Protein AF-A0A2E5E9S9-F1 (afdb_monomer_lite)

Structure (mmCIF, N/CA/C/O backbone):
data_AF-A0A2E5E9S9-F1
#
_entry.id   AF-A0A2E5E9S9-F1
#
loop_
_atom_site.group_PDB
_atom_site.id
_atom_site.type_symbol
_atom_site.label_atom_id
_atom_site.label_alt_id
_atom_site.label_comp_id
_atom_site.label_asym_id
_atom_site.label_entity_id
_atom_site.label_seq_id
_atom_site.pdbx_PDB_ins_code
_atom_site.Cartn_x
_atom_site.Cartn_y
_atom_site.Cartn_z
_atom_site.occupancy
_atom_site.B_iso_or_equiv
_atom_site.auth_seq_id
_atom_site.auth_comp_id
_atom_site.auth_asym_id
_atom_site.auth_atom_id
_atom_site.pdbx_PDB_model_num
ATOM 1 N N . MET A 1 1 ? 3.837 14.013 -11.748 1.00 93.81 1 MET A N 1
ATOM 2 C CA . MET A 1 1 ? 2.472 13.455 -11.744 1.00 93.81 1 MET A CA 1
ATOM 3 C C . MET A 1 1 ? 2.110 13.074 -10.319 1.00 93.81 1 MET A C 1
ATOM 5 O O . MET A 1 1 ? 2.987 12.611 -9.599 1.00 93.81 1 MET A O 1
ATOM 9 N N . LYS A 1 2 ? 0.863 13.310 -9.909 1.00 96.38 2 LYS A N 1
ATOM 10 C CA . LYS A 1 2 ? 0.336 12.922 -8.597 1.00 96.38 2 LYS A CA 1
ATOM 11 C C . LYS A 1 2 ? -0.939 12.112 -8.824 1.00 96.38 2 LYS A C 1
ATOM 13 O O . LYS A 1 2 ? -1.733 12.510 -9.675 1.00 96.38 2 LYS A O 1
ATOM 18 N N . ILE A 1 3 ? -1.075 10.996 -8.124 1.00 97.38 3 ILE A N 1
ATOM 19 C CA . ILE A 1 3 ? -2.239 10.113 -8.135 1.00 97.38 3 ILE A CA 1
ATOM 20 C C . ILE A 1 3 ? -2.567 9.875 -6.663 1.00 97.38 3 ILE A C 1
ATOM 22 O O . ILE A 1 3 ? -1.722 9.362 -5.939 1.00 97.38 3 ILE A O 1
ATOM 26 N N . ASP A 1 4 ? -3.742 10.291 -6.216 1.00 95.50 4 ASP A N 1
ATOM 27 C CA . ASP A 1 4 ? -4.161 10.107 -4.827 1.00 95.50 4 ASP A CA 1
ATOM 28 C C . ASP A 1 4 ? -5.528 9.420 -4.796 1.00 95.50 4 ASP A C 1
ATOM 30 O O . ASP A 1 4 ? -6.298 9.576 -5.749 1.00 95.50 4 ASP A O 1
ATOM 34 N N . ASP A 1 5 ? -5.828 8.685 -3.724 1.00 92.81 5 ASP A N 1
ATOM 35 C CA . ASP A 1 5 ? -7.174 8.167 -3.424 1.00 92.81 5 ASP A CA 1
ATOM 36 C C . ASP A 1 5 ? -7.780 7.369 -4.594 1.00 92.81 5 ASP A C 1
ATOM 38 O O . ASP A 1 5 ? -8.937 7.546 -4.984 1.00 92.81 5 ASP A O 1
ATOM 42 N N . THR A 1 6 ? -6.951 6.545 -5.240 1.00 95.06 6 THR A N 1
ATOM 43 C CA . THR A 1 6 ? -7.278 5.909 -6.521 1.00 95.06 6 THR A CA 1
ATOM 44 C C . THR A 1 6 ? -7.165 4.390 -6.445 1.00 95.06 6 THR A C 1
ATOM 46 O O . THR A 1 6 ? -6.167 3.850 -5.969 1.00 95.06 6 THR A O 1
ATOM 49 N N . LEU A 1 7 ? -8.160 3.705 -7.016 1.00 94.94 7 LEU A N 1
ATOM 50 C CA . LEU A 1 7 ? -8.128 2.271 -7.296 1.00 94.94 7 LEU A CA 1
ATOM 51 C C . LEU A 1 7 ? -7.662 2.020 -8.738 1.00 94.94 7 LEU A C 1
ATOM 53 O O . LEU A 1 7 ? -8.287 2.480 -9.695 1.00 94.94 7 LEU A O 1
ATOM 57 N N . ILE A 1 8 ? -6.584 1.256 -8.894 1.00 97.62 8 ILE A N 1
ATOM 58 C CA . ILE A 1 8 ? -6.054 0.767 -10.168 1.00 97.62 8 ILE A CA 1
ATOM 59 C C . ILE A 1 8 ? -6.206 -0.748 -10.157 1.00 97.62 8 ILE A C 1
ATOM 61 O O . ILE A 1 8 ? -5.383 -1.447 -9.565 1.00 97.62 8 ILE A O 1
ATOM 65 N N . ALA A 1 9 ? -7.266 -1.255 -10.785 1.00 96.94 9 ALA A N 1
ATOM 66 C CA . ALA A 1 9 ? -7.610 -2.667 -10.678 1.00 96.94 9 ALA A CA 1
ATOM 67 C C . ALA A 1 9 ? -7.951 -3.348 -12.002 1.00 96.94 9 ALA A C 1
ATOM 69 O O . ALA A 1 9 ? -8.405 -2.697 -12.944 1.00 96.94 9 ALA A O 1
ATOM 70 N N . GLU A 1 10 ? -7.732 -4.665 -12.037 1.00 96.19 10 GLU A N 1
ATOM 71 C CA . GLU A 1 10 ? -8.128 -5.573 -13.126 1.00 96.19 10 GLU A CA 1
ATOM 72 C C . GLU A 1 10 ? -7.547 -5.218 -14.508 1.00 96.19 10 GLU A C 1
ATOM 74 O O . GLU A 1 10 ? -8.077 -5.595 -15.559 1.00 96.19 10 GLU A O 1
ATOM 79 N N . ASN A 1 11 ? -6.421 -4.506 -14.539 1.00 98.25 11 ASN A N 1
ATOM 80 C CA . ASN A 1 11 ? -5.763 -4.155 -15.791 1.00 98.25 11 ASN A CA 1
ATOM 81 C C . ASN A 1 11 ? -4.858 -5.293 -16.268 1.00 98.25 11 ASN A C 1
ATOM 83 O O . ASN A 1 11 ? -4.285 -6.045 -15.479 1.00 98.25 11 ASN A O 1
ATOM 87 N N . ARG A 1 12 ? -4.706 -5.420 -17.591 1.00 98.31 12 ARG A N 1
ATOM 88 C CA . ARG A 1 12 ? -3.845 -6.439 -18.201 1.00 98.31 12 ARG A CA 1
ATOM 89 C C . ARG A 1 12 ? -2.906 -5.846 -19.243 1.00 98.31 12 ARG A C 1
ATOM 91 O O . ARG A 1 12 ? -3.345 -5.385 -20.296 1.00 98.31 12 ARG A O 1
ATOM 98 N N . SER A 1 13 ? -1.607 -5.991 -19.006 1.00 97.81 13 SER A N 1
ATOM 99 C CA . SER A 1 13 ? -0.542 -5.688 -19.962 1.00 97.81 13 SER A CA 1
ATOM 100 C C . SER A 1 13 ? 0.030 -6.976 -20.556 1.00 97.81 13 SER A C 1
ATOM 102 O O . SER A 1 13 ? 0.194 -7.984 -19.870 1.00 97.81 13 SER A O 1
ATOM 104 N N . ARG A 1 14 ? 0.357 -6.962 -21.856 1.00 96.62 14 ARG A N 1
ATOM 105 C CA . ARG A 1 14 ? 1.117 -8.060 -22.489 1.00 96.62 14 ARG A CA 1
ATOM 106 C C . ARG A 1 14 ? 2.599 -8.030 -22.128 1.00 96.62 14 ARG A C 1
ATOM 108 O O . ARG A 1 14 ? 3.242 -9.072 -22.181 1.00 96.62 14 ARG A O 1
ATOM 115 N N . ASN A 1 15 ? 3.110 -6.845 -21.815 1.00 95.25 15 ASN A N 1
ATOM 116 C CA . ASN A 1 15 ? 4.504 -6.624 -21.470 1.00 95.25 15 ASN A CA 1
ATOM 117 C C . ASN A 1 15 ? 4.564 -6.380 -19.965 1.00 95.25 15 ASN A C 1
ATOM 119 O O . ASN A 1 15 ? 4.156 -7.257 -19.216 1.00 95.25 15 ASN A O 1
ATOM 123 N N . ASP A 1 16 ? 5.023 -5.208 -19.541 1.00 96.50 16 ASP A N 1
ATOM 124 C CA . ASP A 1 16 ? 5.277 -4.872 -18.144 1.00 96.50 16 ASP A CA 1
ATOM 125 C C . ASP A 1 16 ? 4.250 -3.875 -17.611 1.00 96.50 16 ASP A C 1
ATOM 127 O O . ASP A 1 16 ? 3.586 -3.197 -18.403 1.00 96.50 16 ASP A O 1
ATOM 131 N N . GLY A 1 17 ? 4.138 -3.792 -16.284 1.00 95.62 17 GLY A N 1
ATOM 132 C CA . GLY A 1 17 ? 3.263 -2.842 -15.601 1.00 95.62 17 GLY A CA 1
ATOM 133 C C . GLY A 1 17 ? 1.795 -3.120 -15.891 1.00 95.62 17 GLY A C 1
ATOM 134 O O . GLY A 1 17 ? 1.190 -2.424 -16.703 1.00 95.62 17 GLY A O 1
ATOM 135 N N . GLY A 1 18 ? 1.226 -4.157 -15.273 1.00 97.38 18 GLY A N 1
ATOM 136 C CA . GLY A 1 18 ? -0.178 -4.512 -15.489 1.00 97.38 18 GLY A CA 1
ATOM 137 C C . GLY A 1 18 ? -1.119 -3.370 -15.109 1.00 97.38 18 GLY A C 1
ATOM 138 O O . GLY A 1 18 ? -2.014 -3.067 -15.892 1.00 97.38 18 GLY A O 1
ATOM 139 N N . GLY A 1 19 ? -0.872 -2.703 -13.977 1.00 97.56 19 GLY A N 1
ATOM 140 C CA . GLY A 1 19 ? -1.571 -1.487 -13.551 1.00 97.56 19 GLY A CA 1
ATOM 141 C C . GLY A 1 19 ? -0.877 -0.201 -14.013 1.00 97.56 19 GLY A C 1
ATOM 142 O O . GLY A 1 19 ? -1.493 0.636 -14.670 1.00 97.56 19 GLY A O 1
ATOM 143 N N . LEU A 1 20 ? 0.413 -0.035 -13.697 1.00 97.50 20 LEU A N 1
ATOM 144 C CA . LEU A 1 20 ? 1.204 1.135 -14.104 1.00 97.50 20 LEU A CA 1
ATOM 145 C C . LEU A 1 20 ? 2.583 0.753 -14.641 1.00 97.50 20 LEU A C 1
ATOM 147 O O . LEU A 1 20 ? 3.277 -0.105 -14.096 1.00 97.50 20 LEU A O 1
ATOM 151 N N . LEU A 1 21 ? 3.029 1.486 -15.659 1.00 95.88 21 LEU A N 1
ATOM 152 C CA . LEU A 1 21 ? 4.379 1.397 -16.204 1.00 95.88 21 LEU A CA 1
ATOM 153 C C . LEU A 1 21 ? 5.033 2.781 -16.201 1.00 95.88 21 LEU A C 1
ATOM 155 O O . LEU A 1 21 ? 4.589 3.686 -16.906 1.00 95.88 21 LEU A O 1
ATOM 159 N N . ALA A 1 22 ? 6.121 2.922 -15.450 1.00 94.25 22 ALA A N 1
ATOM 160 C CA . ALA A 1 22 ? 7.057 4.030 -15.572 1.00 94.25 22 ALA A CA 1
ATOM 161 C C . ALA A 1 22 ? 8.275 3.541 -16.363 1.00 94.25 22 ALA A C 1
ATOM 163 O O . ALA A 1 22 ? 9.030 2.704 -15.872 1.00 94.25 22 ALA A O 1
ATOM 164 N N . THR A 1 23 ? 8.452 4.032 -17.593 1.00 93.00 23 THR A N 1
ATOM 165 C CA . THR A 1 23 ? 9.578 3.648 -18.455 1.00 93.00 23 THR A CA 1
ATOM 166 C C . THR A 1 23 ? 10.265 4.855 -19.076 1.00 93.00 23 THR A C 1
ATOM 168 O O . THR A 1 23 ? 9.607 5.859 -19.351 1.00 93.00 23 THR A O 1
ATOM 171 N N . ASP A 1 24 ? 11.579 4.758 -19.289 1.00 91.00 24 ASP A N 1
ATOM 172 C CA . ASP A 1 24 ? 12.393 5.737 -20.033 1.00 91.00 24 ASP A CA 1
ATOM 173 C C . ASP A 1 24 ? 12.344 7.173 -19.466 1.00 91.00 24 ASP A C 1
ATOM 175 O O . ASP A 1 24 ? 12.639 8.158 -20.155 1.00 91.00 24 ASP A O 1
ATOM 179 N N . ALA A 1 25 ? 11.970 7.313 -18.191 1.00 90.25 25 ALA A N 1
ATOM 180 C CA . ALA A 1 25 ? 11.845 8.599 -17.525 1.00 90.25 25 ALA A CA 1
ATOM 181 C C . ALA A 1 25 ? 13.191 9.040 -16.938 1.00 90.25 25 ALA A C 1
ATOM 183 O O . ALA A 1 25 ? 13.766 8.381 -16.075 1.00 90.25 25 ALA A O 1
ATOM 184 N N . ARG A 1 26 ? 13.691 10.192 -17.390 1.00 90.56 26 ARG A N 1
ATOM 185 C CA . ARG A 1 26 ? 14.974 10.746 -16.926 1.00 90.56 26 ARG A CA 1
ATOM 186 C C . ARG A 1 26 ? 14.818 11.692 -15.742 1.00 90.56 26 ARG A C 1
ATOM 188 O O . ARG A 1 26 ? 15.641 11.746 -14.848 1.00 90.56 26 ARG A O 1
ATOM 195 N N . THR A 1 27 ? 13.768 12.495 -15.722 1.00 91.31 27 THR A N 1
ATOM 196 C CA . THR A 1 27 ? 13.567 13.475 -14.653 1.00 91.31 27 THR A CA 1
ATOM 197 C C . THR A 1 27 ? 12.101 13.542 -14.277 1.00 91.31 27 THR A C 1
ATOM 199 O O . THR A 1 27 ? 11.225 13.042 -14.988 1.00 91.31 27 THR A O 1
ATOM 202 N N . GLY A 1 28 ? 11.834 14.177 -13.142 1.00 92.38 28 GLY A N 1
ATOM 203 C CA . GLY A 1 28 ? 10.486 14.376 -12.638 1.00 92.38 28 GLY A CA 1
ATOM 204 C C . GLY A 1 28 ? 10.088 13.334 -11.607 1.00 92.38 28 GLY A C 1
ATOM 205 O O . GLY A 1 28 ? 10.882 12.513 -11.159 1.00 92.38 28 GLY A O 1
ATOM 206 N N . THR A 1 29 ? 8.835 13.421 -11.180 1.00 94.62 29 THR A N 1
ATOM 207 C CA . THR A 1 29 ? 8.353 12.631 -10.051 1.00 94.62 29 THR A CA 1
ATOM 208 C C . THR A 1 29 ? 6.958 12.107 -10.326 1.00 94.62 29 THR A C 1
ATOM 210 O O . THR A 1 29 ? 6.086 12.875 -10.748 1.00 94.62 29 THR A O 1
ATOM 213 N N . ILE A 1 30 ? 6.736 10.826 -10.047 1.00 95.94 30 ILE A N 1
ATOM 214 C CA . ILE A 1 30 ? 5.409 10.220 -9.928 1.00 95.94 30 ILE A CA 1
ATOM 215 C C . ILE A 1 30 ? 5.191 9.913 -8.447 1.00 95.94 30 ILE A C 1
ATOM 217 O O . ILE A 1 30 ? 6.032 9.273 -7.823 1.00 95.94 30 ILE A O 1
ATOM 221 N N . LYS A 1 31 ? 4.098 10.422 -7.875 1.00 97.44 31 LYS A N 1
ATOM 222 C CA . LYS A 1 31 ? 3.717 10.163 -6.482 1.00 97.44 31 LYS A CA 1
ATOM 223 C C . LYS A 1 31 ? 2.352 9.499 -6.442 1.00 97.44 31 LYS A C 1
ATOM 225 O O . LYS A 1 31 ? 1.430 10.038 -7.059 1.00 97.44 31 LYS A O 1
ATOM 230 N N . LEU A 1 32 ? 2.255 8.393 -5.718 1.00 98.25 32 LEU A N 1
ATOM 231 C CA . LEU A 1 32 ? 1.009 7.750 -5.333 1.00 98.25 32 LEU A CA 1
ATOM 232 C C . LEU A 1 32 ? 0.820 7.911 -3.830 1.00 98.25 32 LEU A C 1
ATOM 234 O O . LEU A 1 32 ? 1.763 7.674 -3.070 1.00 98.25 32 LEU A O 1
ATOM 238 N N . LYS A 1 33 ? -0.377 8.323 -3.418 1.00 96.50 33 LYS A N 1
ATOM 239 C CA . LYS A 1 33 ? -0.776 8.355 -2.012 1.00 96.50 33 LYS A CA 1
ATOM 240 C C . LYS A 1 33 ? -2.148 7.715 -1.836 1.00 96.50 33 LYS A C 1
ATOM 242 O O . LYS A 1 33 ? -3.040 8.026 -2.619 1.00 96.50 33 LYS A O 1
ATOM 247 N N . ASN A 1 34 ? -2.338 6.889 -0.811 1.00 91.44 34 ASN A N 1
ATOM 248 C CA . ASN A 1 34 ? -3.644 6.299 -0.503 1.00 91.44 34 ASN A CA 1
ATOM 249 C C . ASN A 1 34 ? -4.265 5.596 -1.724 1.00 91.44 34 ASN A C 1
ATOM 251 O O . ASN A 1 34 ? -5.386 5.881 -2.140 1.00 91.44 34 ASN A O 1
ATOM 255 N N . CYS A 1 35 ? -3.463 4.786 -2.414 1.00 96.69 35 CYS A N 1
ATOM 256 C CA . CYS A 1 35 ? -3.867 4.129 -3.654 1.00 96.69 35 CYS A CA 1
ATOM 257 C C . CYS A 1 35 ? -3.887 2.616 -3.478 1.00 96.69 35 CYS A C 1
ATOM 259 O O . CYS A 1 35 ? -3.000 2.048 -2.844 1.00 96.69 35 CYS A O 1
ATOM 261 N N . GLN A 1 36 ? -4.840 1.964 -4.136 1.00 94.88 36 GLN A N 1
ATOM 262 C CA . GLN A 1 36 ? -4.927 0.509 -4.197 1.00 94.88 36 GLN A CA 1
ATOM 263 C C . GLN A 1 36 ? -4.623 0.038 -5.622 1.00 94.88 36 GLN A C 1
ATOM 265 O O . GLN A 1 36 ? -5.237 0.493 -6.586 1.00 94.88 36 GLN A O 1
ATOM 270 N N . ILE A 1 37 ? -3.668 -0.874 -5.767 1.00 98.25 37 ILE A N 1
ATOM 271 C CA . ILE A 1 37 ? -3.239 -1.498 -7.016 1.00 98.25 37 ILE A CA 1
ATOM 272 C C . ILE A 1 37 ? -3.572 -2.984 -6.902 1.00 98.25 37 ILE A C 1
ATOM 274 O O . ILE A 1 37 ? -2.856 -3.729 -6.236 1.00 98.25 37 ILE A O 1
ATOM 278 N N . VAL A 1 38 ? -4.679 -3.412 -7.509 1.00 96.25 38 VAL A N 1
ATOM 279 C CA . VAL A 1 38 ? -5.328 -4.692 -7.180 1.00 96.25 38 VAL A CA 1
ATOM 280 C C . VAL A 1 38 ? -5.569 -5.557 -8.415 1.00 96.25 38 VAL A C 1
ATOM 282 O O . VAL A 1 38 ? -6.057 -5.070 -9.429 1.00 96.25 38 VAL A O 1
ATOM 285 N N . ASP A 1 39 ? -5.261 -6.851 -8.343 1.00 96.06 39 ASP A N 1
ATOM 286 C CA . ASP A 1 39 ? -5.608 -7.840 -9.379 1.00 96.06 39 ASP A CA 1
ATOM 287 C C . ASP A 1 39 ? -5.138 -7.463 -10.803 1.00 96.06 39 ASP A C 1
ATOM 289 O O . ASP A 1 39 ? -5.740 -7.842 -11.813 1.00 96.06 39 ASP A O 1
ATOM 293 N N . ASN A 1 40 ? -4.046 -6.703 -10.917 1.00 98.62 40 ASN A N 1
ATOM 294 C CA . ASN A 1 40 ? -3.478 -6.348 -12.211 1.00 98.62 40 ASN A CA 1
ATOM 295 C C . ASN A 1 40 ? -2.524 -7.436 -12.702 1.00 98.62 40 ASN A C 1
ATOM 297 O O . ASN A 1 40 ? -1.813 -8.079 -11.927 1.00 98.62 40 ASN A O 1
ATOM 301 N N . ILE A 1 41 ? -2.494 -7.638 -14.018 1.00 98.62 41 ILE A N 1
ATOM 302 C CA . ILE A 1 41 ? -1.765 -8.738 -14.642 1.00 98.62 41 ILE A CA 1
ATOM 303 C C . ILE A 1 41 ? -0.794 -8.216 -15.699 1.00 98.62 41 ILE A C 1
ATOM 305 O O . ILE A 1 41 ? -1.176 -7.563 -16.668 1.00 98.62 41 ILE A O 1
ATOM 309 N N . SER A 1 42 ? 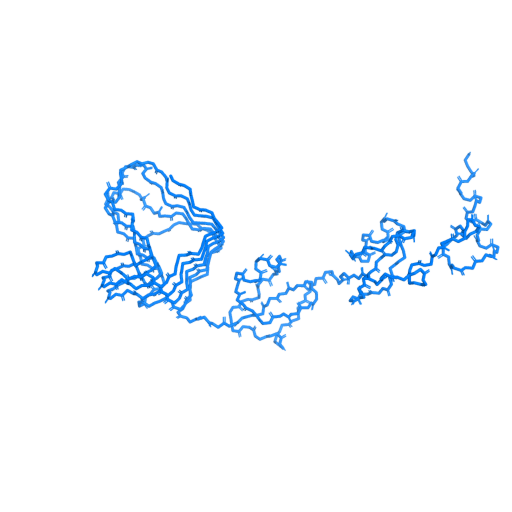0.472 -8.583 -15.554 1.00 98.25 42 SER A N 1
ATOM 310 C CA . SER A 1 42 ? 1.555 -8.327 -16.497 1.00 98.25 42 SER A CA 1
ATOM 311 C C . SER A 1 42 ? 2.002 -9.634 -17.148 1.00 98.25 42 SER A C 1
ATOM 313 O O . SER A 1 42 ? 2.172 -10.656 -16.483 1.00 98.25 42 SER A O 1
ATOM 315 N N . GLY A 1 43 ? 2.216 -9.614 -18.464 1.00 97.75 43 GLY A N 1
ATOM 316 C CA . GLY A 1 43 ? 2.785 -10.753 -19.182 1.00 97.75 43 GLY A CA 1
ATOM 317 C C . GLY A 1 43 ? 4.262 -10.988 -18.861 1.00 97.75 43 GLY A C 1
ATOM 318 O O . GLY A 1 43 ? 4.747 -12.099 -19.061 1.00 97.75 43 GLY A O 1
ATOM 319 N N . TRP A 1 44 ? 4.968 -9.966 -18.371 1.00 96.56 44 TRP A N 1
ATOM 320 C CA . TRP A 1 44 ? 6.387 -10.020 -18.032 1.00 96.56 44 TRP A CA 1
ATOM 321 C C . TRP A 1 44 ? 6.625 -9.580 -16.591 1.00 96.56 44 TRP A C 1
ATOM 323 O O . TRP A 1 44 ? 6.566 -10.421 -15.700 1.00 96.56 44 TRP A O 1
ATOM 333 N N . ARG A 1 45 ? 6.927 -8.308 -16.325 1.00 96.50 45 ARG A N 1
ATOM 334 C CA . ARG A 1 45 ? 7.301 -7.849 -14.981 1.00 96.50 45 ARG A CA 1
ATOM 335 C C . ARG A 1 45 ? 6.345 -6.798 -14.444 1.00 96.50 45 ARG A C 1
ATOM 337 O O . ARG A 1 45 ? 5.692 -6.106 -15.225 1.00 96.50 45 ARG A O 1
ATOM 344 N N . GLY A 1 46 ? 6.269 -6.656 -13.125 1.00 97.44 46 GLY A N 1
ATOM 345 C CA . GLY A 1 46 ? 5.450 -5.617 -12.503 1.00 97.44 46 GLY A CA 1
ATOM 346 C C . GLY A 1 46 ? 3.968 -5.856 -12.748 1.00 97.44 46 GLY A C 1
ATOM 347 O O . GLY A 1 46 ? 3.373 -5.155 -13.563 1.00 97.44 46 GLY A O 1
ATOM 348 N N . GLY A 1 47 ? 3.382 -6.871 -12.114 1.00 98.06 47 GLY A N 1
ATOM 349 C CA . GLY A 1 47 ? 1.946 -7.155 -12.229 1.00 98.06 47 GLY A CA 1
ATOM 350 C C . GLY A 1 47 ? 1.123 -5.925 -11.863 1.00 98.06 47 GLY A C 1
ATOM 351 O O . GLY A 1 47 ? 0.311 -5.471 -12.661 1.00 98.06 47 GLY A O 1
ATOM 352 N N . GLY A 1 48 ? 1.426 -5.318 -10.718 1.00 98.31 48 GLY A N 1
ATOM 353 C CA . GLY A 1 48 ? 0.878 -4.037 -10.305 1.00 98.31 48 GLY A CA 1
ATOM 354 C C . GLY A 1 48 ? 1.600 -2.912 -11.025 1.00 98.31 48 GLY A C 1
ATOM 355 O O . GLY A 1 48 ? 1.033 -2.234 -11.882 1.00 98.31 48 GLY A O 1
ATOM 356 N N . VAL A 1 49 ? 2.879 -2.731 -10.705 1.00 98.25 49 VAL A N 1
ATOM 357 C CA . VAL A 1 49 ? 3.678 -1.612 -11.196 1.00 98.25 49 VAL A CA 1
ATOM 358 C C . VAL A 1 49 ? 5.038 -2.074 -11.695 1.00 98.25 49 VAL A C 1
ATOM 360 O O . VAL A 1 49 ? 5.700 -2.914 -11.091 1.00 98.25 49 VAL A O 1
ATOM 363 N N . SER A 1 50 ? 5.490 -1.493 -12.801 1.00 97.06 50 SER A N 1
ATOM 364 C CA . SER A 1 50 ? 6.858 -1.657 -13.280 1.00 97.06 50 SER A CA 1
ATOM 365 C C . SER A 1 50 ? 7.542 -0.304 -13.437 1.00 97.06 50 SER A C 1
ATOM 367 O O . SER A 1 50 ? 7.004 0.596 -14.082 1.00 97.06 50 SER A O 1
ATOM 369 N N . GLN A 1 51 ? 8.737 -0.172 -12.866 1.00 95.56 51 GLN A N 1
ATOM 370 C CA . GLN A 1 51 ? 9.671 0.911 -13.139 1.00 95.56 51 GLN A CA 1
ATOM 371 C C . GLN A 1 51 ? 10.846 0.355 -13.943 1.00 95.56 51 GLN A C 1
ATOM 373 O O . GLN A 1 51 ? 11.585 -0.493 -13.443 1.00 95.56 51 GLN A O 1
ATOM 378 N N . ARG A 1 52 ? 11.045 0.843 -15.170 1.00 92.38 52 ARG A N 1
ATOM 379 C CA . ARG A 1 52 ? 12.152 0.410 -16.025 1.00 92.38 52 ARG A CA 1
ATOM 380 C C . ARG A 1 52 ? 12.871 1.546 -16.710 1.00 92.38 52 ARG A C 1
ATOM 382 O O . ARG A 1 52 ? 12.258 2.504 -17.152 1.00 92.38 52 ARG A O 1
ATOM 389 N N . TRP A 1 53 ? 14.180 1.403 -16.869 1.00 90.69 53 TRP A N 1
ATOM 390 C CA . TRP A 1 53 ? 14.990 2.306 -17.698 1.00 90.69 53 TRP A CA 1
ATOM 391 C C . TRP A 1 53 ? 14.838 3.786 -17.313 1.00 90.69 53 TRP A C 1
ATOM 393 O O . TRP A 1 53 ? 15.073 4.680 -18.125 1.00 90.69 53 TRP A O 1
ATOM 403 N N . CYS A 1 54 ? 14.462 4.045 -16.060 1.00 91.38 54 CYS A N 1
ATOM 404 C CA . CYS A 1 54 ? 14.472 5.378 -15.494 1.00 91.38 54 CYS A CA 1
ATOM 405 C C . CYS A 1 54 ? 15.913 5.759 -15.132 1.00 91.38 54 CYS A C 1
ATOM 407 O O . CYS A 1 54 ? 16.713 4.899 -14.754 1.00 91.38 54 CYS A O 1
ATOM 409 N N . SER A 1 55 ? 16.253 7.039 -15.286 1.00 90.12 55 SER A N 1
ATOM 410 C CA . SER A 1 55 ? 17.622 7.551 -15.132 1.00 90.12 55 SER A CA 1
ATOM 411 C C . SER A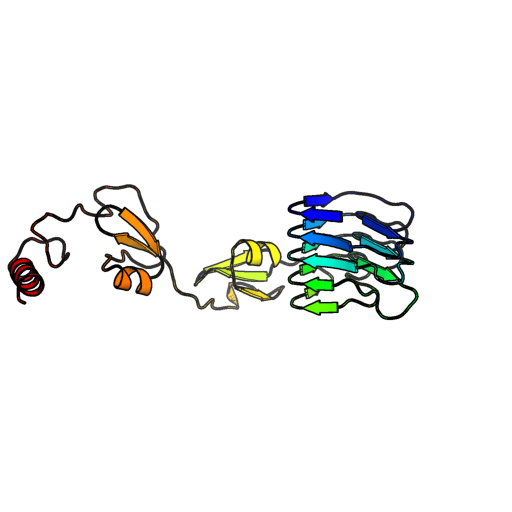 1 55 ? 17.656 8.923 -14.439 1.00 90.12 55 SER A C 1
ATOM 413 O O . SER A 1 55 ? 16.623 9.436 -14.028 1.00 90.12 55 SER A O 1
ATOM 415 N N . GLU A 1 56 ? 18.854 9.503 -14.306 1.00 89.25 56 GLU A N 1
ATOM 416 C CA . GLU A 1 56 ? 19.131 10.856 -13.787 1.00 89.25 56 GLU A CA 1
ATOM 417 C C . GLU A 1 56 ? 18.460 11.181 -12.434 1.00 89.25 56 GLU A C 1
ATOM 419 O O . GLU A 1 56 ? 18.962 10.746 -11.403 1.00 89.25 56 GLU A O 1
ATOM 424 N N . SER A 1 57 ? 17.386 11.978 -12.411 1.00 89.56 57 SER A N 1
ATOM 425 C CA . SER A 1 57 ? 16.734 12.468 -11.182 1.00 89.56 57 SER A CA 1
ATOM 426 C C . SER A 1 57 ? 15.263 12.073 -11.080 1.00 89.56 57 SER A C 1
ATOM 428 O O . SER A 1 57 ? 14.486 12.709 -10.361 1.00 89.56 57 SER A O 1
ATOM 430 N N . PHE A 1 58 ? 14.856 11.042 -11.822 1.00 92.50 58 PHE A N 1
ATOM 431 C CA . PHE A 1 58 ? 13.510 10.506 -11.713 1.00 92.50 58 PHE A CA 1
ATOM 432 C C . PHE A 1 58 ? 13.237 9.967 -10.301 1.00 92.50 58 PHE A C 1
ATOM 434 O O . PHE A 1 58 ? 14.120 9.423 -9.642 1.00 92.50 58 PHE A O 1
ATOM 441 N N . GLN A 1 59 ? 12.005 10.136 -9.828 1.00 93.06 59 GLN A N 1
ATOM 442 C CA . GLN A 1 59 ? 11.554 9.660 -8.523 1.00 93.06 59 GLN A CA 1
ATOM 443 C C . GLN A 1 59 ? 10.172 9.024 -8.655 1.00 93.06 59 GLN A C 1
ATOM 445 O O . GLN A 1 59 ? 9.252 9.634 -9.209 1.00 93.06 59 GLN A O 1
ATOM 450 N N . PHE A 1 60 ? 10.010 7.832 -8.094 1.00 95.06 60 PHE A N 1
ATOM 451 C CA . PHE A 1 60 ? 8.719 7.165 -7.983 1.00 95.06 60 PHE A CA 1
ATOM 452 C C . PHE A 1 60 ? 8.446 6.912 -6.506 1.00 95.06 60 PHE A C 1
ATOM 454 O O . PHE A 1 60 ? 9.241 6.268 -5.833 1.00 95.06 60 PHE A O 1
ATOM 461 N N . ILE A 1 61 ? 7.385 7.514 -5.983 1.00 97.06 61 ILE A N 1
ATOM 462 C CA . ILE A 1 61 ? 7.105 7.533 -4.549 1.00 97.06 61 ILE A CA 1
ATOM 463 C C . ILE A 1 61 ? 5.721 6.943 -4.315 1.00 97.06 61 ILE A C 1
ATOM 465 O O . ILE A 1 61 ? 4.763 7.385 -4.949 1.00 97.06 61 ILE A O 1
ATOM 469 N N . PHE A 1 62 ? 5.628 6.001 -3.386 1.00 97.75 62 PHE A N 1
ATOM 470 C CA . PHE A 1 62 ? 4.395 5.377 -2.922 1.00 97.75 62 PHE A CA 1
ATOM 471 C C . PHE A 1 62 ? 4.275 5.605 -1.419 1.00 97.75 62 PHE A C 1
ATOM 473 O O . PHE A 1 62 ? 5.252 5.432 -0.692 1.00 97.75 62 PHE A O 1
ATOM 480 N N . ARG A 1 63 ? 3.096 6.026 -0.969 1.00 96.12 63 ARG A N 1
ATOM 481 C CA . ARG A 1 63 ? 2.791 6.208 0.449 1.00 96.12 63 ARG A CA 1
ATOM 482 C C . ARG A 1 63 ? 1.369 5.776 0.748 1.00 96.12 63 ARG A C 1
ATOM 484 O O . ARG A 1 63 ? 0.486 6.101 -0.046 1.00 96.12 63 ARG A O 1
ATOM 491 N N . ASP A 1 64 ? 1.140 5.106 1.870 1.00 92.62 64 ASP A N 1
ATOM 492 C CA . ASP A 1 64 ? -0.196 4.642 2.259 1.00 92.62 64 ASP A CA 1
ATOM 493 C C . ASP A 1 64 ? -0.825 3.791 1.132 1.00 92.62 64 ASP A C 1
ATOM 495 O O . ASP A 1 64 ? -1.978 3.980 0.767 1.00 92.62 64 ASP A O 1
ATOM 499 N N . CYS A 1 65 ? -0.035 2.969 0.430 1.00 96.38 65 CYS A N 1
ATOM 500 C CA . CYS A 1 65 ? -0.499 2.254 -0.764 1.00 96.38 65 CYS A CA 1
ATOM 501 C C . CYS A 1 65 ? -0.628 0.752 -0.524 1.00 96.38 65 CYS A C 1
ATOM 503 O O . CYS A 1 65 ? 0.179 0.144 0.174 1.00 96.38 65 CYS A O 1
ATOM 505 N N . GLU A 1 66 ? -1.585 0.134 -1.207 1.00 93.56 66 GLU A N 1
ATOM 506 C CA . GLU A 1 66 ? -1.792 -1.310 -1.191 1.00 93.56 66 GLU A CA 1
ATOM 507 C C . GLU A 1 66 ? -1.586 -1.908 -2.574 1.00 93.56 66 GLU A C 1
ATOM 509 O O . GLU A 1 66 ? -2.198 -1.485 -3.548 1.00 93.56 66 GLU A O 1
ATOM 514 N N . PHE A 1 67 ? -0.760 -2.940 -2.660 1.00 97.19 67 PHE A N 1
ATOM 515 C CA . PHE A 1 67 ? -0.540 -3.732 -3.857 1.00 97.19 67 PHE A CA 1
ATOM 516 C C . PHE A 1 67 ? -1.034 -5.135 -3.562 1.00 97.19 67 PHE A C 1
ATOM 518 O O . PHE A 1 67 ? -0.364 -5.879 -2.843 1.00 97.19 67 PHE A O 1
ATOM 525 N N . LEU A 1 68 ? -2.195 -5.494 -4.097 1.00 94.31 68 LEU A N 1
ATOM 526 C CA . LEU A 1 68 ? -2.884 -6.732 -3.753 1.00 94.31 68 LEU A CA 1
ATOM 527 C C . LEU A 1 68 ? -3.037 -7.639 -4.969 1.00 94.31 68 LEU A C 1
ATOM 529 O O . LEU A 1 68 ? -3.533 -7.210 -6.009 1.00 94.31 68 LEU A O 1
ATOM 533 N N . ASN A 1 69 ? -2.662 -8.909 -4.818 1.00 94.62 69 ASN A N 1
ATOM 534 C CA . ASN A 1 69 ? -2.992 -9.981 -5.766 1.00 94.62 69 ASN A CA 1
ATOM 535 C C . ASN A 1 69 ? -2.575 -9.716 -7.222 1.00 94.62 69 ASN A C 1
ATOM 537 O O . ASN A 1 69 ? -3.141 -10.269 -8.166 1.00 94.62 69 ASN A O 1
ATOM 541 N N . ASN A 1 70 ? -1.564 -8.877 -7.436 1.00 98.12 70 ASN A N 1
ATOM 542 C CA . ASN A 1 70 ? -1.096 -8.586 -8.776 1.00 98.12 70 ASN A CA 1
ATOM 543 C C . ASN A 1 70 ? -0.170 -9.701 -9.273 1.00 98.12 70 ASN A C 1
ATOM 545 O O . ASN A 1 70 ? 0.644 -10.249 -8.525 1.00 98.12 70 ASN A O 1
ATOM 549 N N . ILE A 1 71 ? -0.270 -10.025 -10.561 1.00 98.06 71 ILE A N 1
ATOM 550 C CA . ILE A 1 71 ? 0.399 -11.183 -11.157 1.00 98.06 71 ILE A CA 1
ATOM 551 C C . ILE A 1 71 ? 1.318 -10.733 -12.289 1.00 98.06 71 ILE A C 1
ATOM 553 O O . ILE A 1 71 ? 0.886 -10.077 -13.232 1.00 98.06 71 ILE A O 1
ATOM 557 N N . ALA A 1 72 ? 2.581 -11.136 -12.241 1.00 98.12 72 ALA A N 1
ATOM 558 C CA . ALA A 1 72 ? 3.558 -10.960 -13.307 1.00 98.12 72 ALA A CA 1
ATOM 559 C C . ALA A 1 72 ? 3.979 -12.319 -13.887 1.00 98.12 72 ALA A C 1
ATOM 561 O O . ALA A 1 72 ? 4.061 -13.314 -13.171 1.00 98.12 72 ALA A O 1
ATOM 562 N N . GLY A 1 73 ? 4.281 -12.374 -15.184 1.00 96.44 73 GLY A N 1
ATOM 563 C CA . GLY A 1 73 ? 4.758 -13.602 -15.831 1.00 96.44 73 GLY A CA 1
ATOM 564 C C . GLY A 1 73 ? 6.202 -13.993 -15.488 1.00 96.44 73 GLY A C 1
ATOM 565 O O . GLY A 1 73 ? 6.563 -15.157 -15.633 1.00 96.44 73 GLY A O 1
ATOM 566 N N . ALA A 1 74 ? 7.032 -13.040 -15.054 1.00 93.38 74 ALA A N 1
ATOM 567 C CA . ALA A 1 74 ? 8.468 -13.226 -14.847 1.00 93.38 74 ALA A CA 1
ATOM 568 C C . ALA A 1 74 ? 8.985 -12.734 -13.485 1.00 93.38 74 ALA A C 1
ATOM 570 O O . ALA A 1 74 ? 9.873 -13.373 -12.933 1.00 93.38 74 ALA A O 1
ATOM 571 N N . GLY A 1 75 ? 8.486 -11.617 -12.942 1.00 92.81 75 GLY A N 1
ATOM 572 C CA . GLY A 1 75 ? 8.987 -11.092 -11.665 1.00 92.81 75 GLY A CA 1
ATOM 573 C C . GLY A 1 75 ? 8.304 -9.808 -11.202 1.00 92.81 75 GLY A C 1
ATOM 574 O O . GLY A 1 75 ? 7.828 -9.026 -12.026 1.00 92.81 75 GLY A O 1
ATOM 575 N N . GLY A 1 76 ? 8.276 -9.587 -9.887 1.00 95.12 76 GLY A N 1
ATOM 576 C CA . GLY A 1 76 ? 7.646 -8.422 -9.263 1.00 95.12 76 GLY A CA 1
ATOM 577 C C . GLY A 1 76 ? 6.147 -8.393 -9.528 1.00 95.12 76 GLY A C 1
ATOM 578 O O . GLY A 1 76 ? 5.668 -7.582 -10.312 1.00 95.12 76 GLY A O 1
ATOM 579 N N . GLY A 1 77 ? 5.405 -9.311 -8.915 1.00 97.12 77 GLY A N 1
ATOM 580 C CA . GLY A 1 77 ? 3.949 -9.336 -8.957 1.00 97.12 77 GLY A CA 1
ATOM 581 C C . GLY A 1 77 ? 3.362 -7.992 -8.556 1.00 97.12 77 GLY A C 1
ATOM 582 O O . GLY A 1 77 ? 2.592 -7.431 -9.319 1.00 97.12 77 GLY A O 1
ATOM 583 N N . GLY A 1 78 ? 3.804 -7.412 -7.439 1.00 97.75 78 GLY A N 1
ATOM 584 C CA . GLY A 1 78 ? 3.347 -6.100 -6.988 1.00 97.75 78 GLY A CA 1
ATOM 585 C C . GLY A 1 78 ? 4.138 -4.988 -7.660 1.00 97.75 78 GLY A C 1
ATOM 586 O O . GLY A 1 78 ? 3.571 -4.189 -8.403 1.00 97.75 78 GLY A O 1
ATOM 587 N N . LEU A 1 79 ? 5.456 -4.977 -7.453 1.00 98.31 79 LEU A N 1
ATOM 588 C CA . LEU A 1 79 ? 6.370 -3.997 -8.035 1.00 98.31 79 LEU A CA 1
ATOM 589 C C . LEU A 1 79 ? 7.615 -4.667 -8.623 1.00 98.31 79 LEU A C 1
ATOM 591 O O . LEU A 1 79 ? 8.259 -5.492 -7.982 1.00 98.31 79 LEU A O 1
ATOM 595 N N . HIS A 1 80 ? 7.989 -4.265 -9.835 1.00 97.50 80 HIS A N 1
ATOM 596 C CA . HIS A 1 80 ? 9.284 -4.595 -10.423 1.00 97.50 80 HIS A CA 1
ATOM 597 C C . HIS A 1 80 ? 10.085 -3.336 -10.736 1.00 97.50 80 HIS A C 1
ATOM 599 O O . HIS A 1 80 ? 9.586 -2.450 -11.434 1.00 97.50 80 HIS A O 1
ATOM 605 N N . VAL A 1 81 ? 11.340 -3.305 -10.300 1.00 95.31 81 VAL A N 1
ATOM 606 C CA . VAL A 1 81 ? 12.274 -2.197 -10.496 1.00 95.31 81 VAL A CA 1
ATOM 607 C C . VAL A 1 81 ? 13.502 -2.678 -11.264 1.00 95.31 81 VAL A C 1
ATOM 609 O O . VAL A 1 81 ? 14.216 -3.579 -10.831 1.00 95.31 81 VAL A O 1
ATOM 612 N N . GLU A 1 82 ? 13.772 -2.039 -12.400 1.00 90.94 82 GLU A N 1
ATOM 613 C CA . GLU A 1 82 ? 14.983 -2.237 -13.199 1.00 90.94 82 GLU A CA 1
ATOM 614 C C . GLU A 1 82 ? 15.473 -0.876 -13.721 1.00 90.94 82 GLU A C 1
ATOM 616 O O . GLU A 1 82 ? 15.049 -0.400 -14.777 1.00 90.94 82 GLU A O 1
ATOM 621 N N . SER A 1 83 ? 16.372 -0.223 -12.983 1.00 77.50 83 SER A N 1
ATOM 622 C CA . SER A 1 83 ? 16.932 1.086 -13.356 1.00 77.50 83 SER A CA 1
ATOM 623 C C . SER A 1 83 ? 18.424 0.973 -13.684 1.00 77.50 83 SER A C 1
ATOM 625 O O . SER A 1 83 ? 19.148 0.194 -13.068 1.00 77.50 83 SER A O 1
ATOM 627 N N . PHE A 1 84 ? 18.907 1.774 -14.639 1.00 64.75 84 PHE A N 1
ATOM 628 C CA . PHE A 1 84 ? 20.328 1.841 -14.996 1.00 64.75 84 PHE A CA 1
ATOM 629 C C . PHE A 1 84 ? 20.952 3.127 -14.428 1.00 64.75 84 PHE A C 1
ATOM 631 O O . PHE A 1 84 ? 20.720 4.210 -14.962 1.00 64.75 84 PHE A O 1
ATOM 638 N N . GLY A 1 85 ? 21.764 3.025 -13.369 1.00 63.09 85 GLY A N 1
ATOM 639 C CA . GLY A 1 85 ? 22.485 4.167 -12.780 1.00 63.09 85 GLY A CA 1
ATOM 640 C C . GLY A 1 85 ? 22.524 4.161 -11.242 1.00 63.09 85 GLY A C 1
ATOM 641 O O . GLY A 1 85 ? 22.018 3.214 -10.645 1.00 63.09 85 GLY A O 1
ATOM 642 N N . PRO A 1 86 ? 23.138 5.179 -10.589 1.00 61.62 86 PRO A N 1
ATOM 643 C CA . PRO A 1 86 ? 23.066 5.364 -9.126 1.00 61.62 86 PRO A CA 1
ATOM 644 C C . PRO A 1 86 ? 21.597 5.423 -8.664 1.00 61.62 86 PRO A C 1
ATOM 646 O O . PRO A 1 86 ? 20.749 5.739 -9.492 1.00 61.62 86 PRO A O 1
ATOM 649 N N . PRO A 1 87 ? 21.273 5.085 -7.400 1.00 57.88 87 PRO A N 1
ATOM 650 C CA . PRO A 1 87 ? 20.009 4.449 -7.033 1.00 57.88 87 PRO A CA 1
ATOM 651 C C . PRO A 1 87 ? 18.804 5.302 -7.425 1.00 57.88 87 PRO A C 1
ATOM 653 O O . PRO A 1 87 ? 18.502 6.323 -6.815 1.00 57.88 87 PRO A O 1
ATOM 656 N N . ILE A 1 88 ? 18.097 4.846 -8.456 1.00 79.25 88 ILE A N 1
ATOM 657 C CA . ILE A 1 88 ? 16.740 5.297 -8.775 1.00 79.25 88 ILE A CA 1
ATOM 658 C C . ILE A 1 88 ? 15.827 4.200 -8.268 1.00 79.25 88 ILE A C 1
ATOM 660 O O . ILE A 1 88 ? 15.168 3.482 -9.026 1.00 79.25 88 ILE A O 1
ATOM 664 N N . ALA A 1 89 ? 15.915 4.022 -6.959 1.00 90.19 89 ALA A N 1
ATOM 665 C CA . ALA A 1 89 ? 15.033 3.191 -6.183 1.00 90.19 89 ALA A CA 1
ATOM 666 C C . ALA A 1 89 ? 13.732 3.981 -5.965 1.00 90.19 89 ALA A C 1
ATOM 668 O O . ALA A 1 89 ? 13.791 5.170 -5.631 1.00 90.19 89 ALA A O 1
ATOM 669 N N . PRO A 1 90 ? 12.552 3.384 -6.187 1.00 94.62 90 PRO A N 1
ATOM 670 C CA . PRO A 1 90 ? 11.322 3.978 -5.703 1.00 94.62 90 PRO A CA 1
ATOM 671 C C . PRO A 1 90 ? 11.368 4.107 -4.176 1.00 94.62 90 PRO A C 1
ATOM 673 O O . PRO A 1 90 ? 11.885 3.216 -3.498 1.00 94.62 90 PRO A O 1
ATOM 676 N N . ARG A 1 91 ? 10.796 5.195 -3.646 1.00 95.94 91 ARG A N 1
ATOM 677 C CA . ARG A 1 91 ? 10.554 5.343 -2.205 1.00 95.94 91 ARG A CA 1
ATOM 678 C C . ARG A 1 91 ? 9.178 4.781 -1.869 1.00 95.94 91 ARG A C 1
ATOM 680 O O . ARG A 1 91 ? 8.196 5.197 -2.482 1.00 95.94 91 ARG A O 1
ATOM 687 N N . ILE A 1 92 ? 9.106 3.863 -0.918 1.00 97.38 92 ILE A N 1
ATOM 688 C CA . ILE A 1 92 ? 7.886 3.177 -0.504 1.00 97.38 92 ILE A CA 1
ATOM 689 C C . ILE A 1 92 ? 7.757 3.337 1.006 1.00 97.38 92 ILE A C 1
ATOM 691 O O . ILE A 1 92 ? 8.568 2.792 1.747 1.00 97.38 92 ILE A O 1
ATOM 695 N N . ASP A 1 93 ? 6.752 4.079 1.452 1.00 94.56 93 ASP A N 1
ATOM 696 C CA . ASP A 1 93 ? 6.488 4.279 2.876 1.00 94.56 93 ASP A CA 1
ATOM 697 C C . ASP A 1 93 ? 5.096 3.764 3.236 1.00 94.56 93 ASP A C 1
ATOM 699 O O . ASP A 1 93 ? 4.172 3.914 2.432 1.00 94.56 93 ASP A O 1
ATOM 703 N N . ASP A 1 94 ? 4.943 3.198 4.432 1.00 90.56 94 ASP A N 1
ATOM 704 C CA . ASP A 1 94 ? 3.635 2.914 5.043 1.00 90.56 94 ASP A CA 1
ATOM 705 C C . ASP A 1 94 ? 2.706 2.142 4.081 1.00 90.56 94 ASP A C 1
ATOM 707 O O . ASP A 1 94 ? 1.577 2.534 3.805 1.00 90.56 94 ASP A O 1
ATOM 711 N N . SER A 1 95 ? 3.232 1.102 3.429 1.00 93.56 95 SER A N 1
ATOM 712 C CA . SER A 1 95 ? 2.563 0.449 2.295 1.00 93.56 95 SER A CA 1
ATOM 713 C C . SER A 1 95 ? 2.580 -1.072 2.404 1.00 93.56 95 SER A C 1
ATOM 715 O O . SER A 1 95 ? 3.516 -1.682 2.926 1.00 93.56 95 SER A O 1
ATOM 717 N N . LEU A 1 96 ? 1.553 -1.696 1.834 1.00 90.69 96 LEU A N 1
ATOM 718 C CA . LEU A 1 96 ? 1.334 -3.136 1.839 1.00 90.69 96 LEU A CA 1
ATOM 719 C C . LEU A 1 96 ? 1.543 -3.734 0.452 1.00 90.69 96 LEU A C 1
ATOM 721 O O . LEU A 1 96 ? 0.959 -3.288 -0.529 1.00 90.69 96 LEU A O 1
ATOM 725 N N . PHE A 1 97 ? 2.301 -4.819 0.390 1.00 95.06 97 PHE A N 1
ATOM 726 C CA . PHE A 1 97 ? 2.441 -5.683 -0.770 1.00 95.06 97 PHE A CA 1
ATOM 727 C C . PHE A 1 97 ? 2.030 -7.088 -0.374 1.00 95.06 97 PHE A C 1
ATOM 729 O O . PHE A 1 97 ? 2.673 -7.719 0.454 1.00 95.06 97 PHE A O 1
ATOM 736 N N . CYS A 1 98 ? 0.956 -7.590 -0.960 1.00 91.00 98 CYS A N 1
ATOM 737 C CA . CYS A 1 98 ? 0.288 -8.760 -0.439 1.00 91.00 98 CYS A CA 1
ATOM 738 C C . CYS A 1 98 ? -0.326 -9.604 -1.559 1.00 91.00 98 CYS A C 1
ATOM 740 O O . CYS A 1 98 ? -0.920 -9.064 -2.489 1.00 91.00 98 CYS A O 1
ATOM 742 N N . GLY A 1 99 ? -0.169 -10.930 -1.516 1.00 90.31 99 GLY A N 1
ATOM 743 C CA . GLY A 1 99 ? -0.800 -11.823 -2.505 1.00 90.31 99 GLY A CA 1
ATOM 744 C C . GLY A 1 99 ? -0.207 -11.733 -3.918 1.00 90.31 99 GLY A C 1
ATOM 745 O O . GLY A 1 99 ? -0.740 -12.293 -4.873 1.00 90.31 99 GLY A O 1
ATOM 746 N N . ASN A 1 100 ? 0.878 -10.983 -4.081 1.00 95.94 100 ASN A N 1
ATOM 747 C CA . ASN A 1 100 ? 1.439 -10.646 -5.378 1.00 95.94 100 ASN A CA 1
ATOM 748 C C . ASN A 1 100 ? 2.369 -11.755 -5.886 1.00 95.94 100 ASN A C 1
ATOM 750 O O . ASN A 1 100 ? 3.339 -12.103 -5.218 1.00 95.94 100 ASN A O 1
ATOM 754 N N . MET A 1 101 ? 2.136 -12.244 -7.105 1.00 95.00 101 MET A N 1
ATOM 755 C CA . MET A 1 101 ? 2.889 -13.360 -7.688 1.00 95.00 101 MET A CA 1
ATOM 756 C C . MET A 1 101 ? 3.740 -12.930 -8.896 1.00 95.00 101 MET A C 1
ATOM 758 O O . MET A 1 101 ? 3.265 -12.156 -9.726 1.00 95.00 101 MET A O 1
ATOM 762 N N . PRO A 1 102 ? 4.967 -13.453 -9.076 1.00 94.25 102 PRO A N 1
ATOM 763 C CA . PRO A 1 102 ? 5.592 -14.496 -8.261 1.00 94.25 102 PRO A CA 1
ATOM 764 C C . PRO A 1 102 ? 6.167 -13.984 -6.934 1.00 94.25 102 PRO A C 1
ATOM 766 O O . PRO A 1 102 ? 6.153 -14.725 -5.966 1.00 94.25 102 PRO A O 1
ATOM 769 N N . GLU A 1 103 ? 6.642 -12.740 -6.893 1.00 93.94 103 GLU A N 1
ATOM 770 C CA . GLU A 1 103 ? 7.249 -12.113 -5.711 1.00 93.94 103 GLU A CA 1
ATOM 771 C C . GLU A 1 103 ? 6.630 -10.723 -5.523 1.00 93.94 103 GLU A C 1
ATOM 773 O O . GLU A 1 103 ? 6.434 -10.030 -6.530 1.00 93.94 103 GLU A O 1
ATOM 778 N N . PRO A 1 104 ? 6.351 -10.251 -4.298 1.00 95.25 104 PRO A N 1
ATOM 779 C CA . PRO A 1 104 ? 5.672 -8.973 -4.123 1.00 95.25 104 PRO A CA 1
ATOM 780 C C . PRO A 1 104 ? 6.458 -7.766 -4.636 1.00 95.25 104 PRO A C 1
ATOM 782 O O . PRO A 1 104 ? 5.878 -6.902 -5.297 1.00 95.25 104 PRO A O 1
ATOM 785 N N . ILE A 1 105 ? 7.773 -7.738 -4.410 1.00 97.12 105 ILE A N 1
ATOM 786 C CA . ILE A 1 105 ? 8.667 -6.679 -4.885 1.00 97.12 105 ILE A CA 1
ATOM 787 C C . ILE A 1 105 ? 9.945 -7.309 -5.438 1.00 97.12 105 ILE A C 1
ATOM 789 O O . ILE A 1 105 ? 10.543 -8.168 -4.796 1.00 97.12 105 ILE A O 1
ATOM 793 N N . VAL A 1 106 ? 10.381 -6.857 -6.614 1.00 96.12 106 VAL A N 1
ATOM 794 C CA . VAL A 1 106 ? 11.662 -7.235 -7.227 1.00 96.12 106 VAL A CA 1
ATOM 795 C C . VAL A 1 106 ? 12.454 -5.990 -7.590 1.00 96.12 106 VAL A C 1
ATOM 797 O O . VAL A 1 106 ? 11.915 -5.094 -8.237 1.00 96.12 106 VAL A O 1
ATOM 800 N N . GLY A 1 107 ? 13.743 -5.988 -7.253 1.00 92.94 107 GLY A N 1
ATOM 801 C CA . GLY A 1 107 ? 14.670 -4.881 -7.496 1.00 92.94 107 GLY A CA 1
ATOM 802 C C . GLY A 1 107 ? 14.872 -3.991 -6.269 1.00 92.94 107 GLY A C 1
ATOM 803 O O . GLY A 1 107 ? 14.270 -4.215 -5.219 1.00 92.94 107 GLY A O 1
ATOM 804 N N . ASP A 1 108 ? 15.751 -2.998 -6.407 1.00 91.25 108 ASP A N 1
ATOM 805 C CA . ASP A 1 108 ? 16.095 -2.081 -5.318 1.00 91.25 108 ASP A CA 1
ATOM 806 C C . ASP A 1 108 ? 14.953 -1.093 -5.051 1.00 91.25 108 ASP A C 1
ATOM 808 O O . ASP A 1 108 ? 14.382 -0.523 -5.982 1.00 91.25 108 ASP A O 1
ATOM 812 N N . TRP A 1 109 ? 14.652 -0.859 -3.777 1.00 93.88 109 TRP A N 1
ATOM 813 C CA . TRP A 1 109 ? 13.698 0.140 -3.298 1.00 93.88 109 TRP A CA 1
ATOM 814 C C . TRP A 1 109 ? 14.184 0.706 -1.954 1.00 93.88 109 TRP A C 1
ATOM 816 O O . TRP A 1 109 ? 15.011 0.095 -1.276 1.00 93.88 109 TRP A O 1
ATOM 826 N N . GLU A 1 110 ? 13.693 1.884 -1.579 1.00 94.19 110 GLU A N 1
ATOM 827 C CA . GLU A 1 110 ? 14.007 2.546 -0.307 1.00 94.19 110 GLU A CA 1
ATOM 828 C C . GLU A 1 110 ? 12.717 2.891 0.444 1.00 94.19 110 GLU A C 1
ATOM 830 O O . GLU A 1 110 ? 11.677 3.081 -0.182 1.00 94.19 110 GLU A O 1
ATOM 835 N N . GLY A 1 111 ? 12.774 3.035 1.769 1.00 93.44 111 GLY A N 1
ATOM 836 C CA . GLY A 1 111 ? 11.651 3.530 2.568 1.00 93.44 111 GLY A CA 1
ATOM 837 C C . GLY A 1 111 ? 11.487 2.820 3.908 1.00 93.44 111 GLY A C 1
ATOM 838 O O . GLY A 1 111 ? 12.416 2.168 4.388 1.00 93.44 111 GLY A O 1
ATOM 839 N N . GLU A 1 112 ? 10.324 2.996 4.528 1.00 92.06 112 GLU A N 1
ATOM 840 C CA . GLU A 1 112 ? 10.021 2.550 5.892 1.00 92.06 112 GLU A CA 1
ATOM 841 C C . GLU A 1 112 ? 8.595 1.990 5.999 1.00 92.06 112 GLU A C 1
ATOM 843 O O . GLU A 1 112 ? 7.737 2.307 5.182 1.00 92.06 112 GLU A O 1
ATOM 848 N N . ASN A 1 113 ? 8.344 1.128 6.989 1.00 85.44 113 ASN A N 1
ATOM 849 C CA . ASN A 1 113 ? 7.017 0.549 7.253 1.00 85.44 113 ASN A CA 1
ATOM 850 C C . ASN A 1 113 ? 6.369 -0.136 6.033 1.00 85.44 113 ASN A C 1
ATOM 852 O O . ASN A 1 113 ? 5.188 0.041 5.741 1.00 85.44 113 ASN A O 1
ATOM 856 N N . VAL A 1 114 ? 7.155 -0.935 5.307 1.00 90.81 114 VAL A N 1
ATOM 857 C CA . VAL A 1 114 ? 6.661 -1.721 4.170 1.00 90.81 114 VAL A CA 1
ATOM 858 C C . VAL A 1 114 ? 6.460 -3.168 4.587 1.00 90.81 114 VAL A C 1
ATOM 860 O O . VAL A 1 114 ? 7.414 -3.845 4.976 1.00 90.81 114 VAL A O 1
ATOM 863 N N . LEU A 1 115 ? 5.231 -3.662 4.457 1.00 87.00 115 LEU A N 1
ATOM 864 C CA . LEU A 1 115 ? 4.908 -5.068 4.677 1.00 87.00 115 LEU A CA 1
ATOM 865 C C . LEU A 1 115 ? 4.775 -5.777 3.328 1.00 87.00 115 LEU A C 1
ATOM 867 O O . LEU A 1 115 ? 3.837 -5.511 2.586 1.00 87.00 115 LEU A O 1
ATOM 871 N N . ALA A 1 116 ? 5.699 -6.687 3.012 1.00 91.56 116 ALA A N 1
ATOM 872 C CA . ALA A 1 116 ? 5.672 -7.489 1.789 1.00 91.56 116 ALA A CA 1
ATOM 873 C C . ALA A 1 116 ? 5.499 -8.979 2.115 1.00 91.56 116 ALA A C 1
ATOM 875 O O . ALA A 1 116 ? 6.368 -9.585 2.739 1.00 91.56 116 ALA A O 1
ATOM 876 N N . VAL A 1 117 ? 4.374 -9.559 1.698 1.00 85.06 117 VAL A N 1
ATOM 877 C CA . VAL A 1 117 ? 3.959 -10.932 2.011 1.00 85.06 117 VAL A CA 1
ATOM 878 C C . VAL A 1 117 ? 3.333 -11.620 0.795 1.00 85.06 117 VAL A C 1
ATOM 880 O O . VAL A 1 117 ? 2.672 -10.993 -0.034 1.00 85.06 117 VAL A O 1
ATOM 883 N N . ASP A 1 118 ? 3.514 -12.935 0.694 1.00 83.00 118 ASP A N 1
ATOM 884 C CA . ASP A 1 118 ? 3.073 -13.708 -0.476 1.00 83.00 118 ASP A CA 1
ATOM 885 C C . ASP A 1 118 ? 1.565 -13.995 -0.492 1.00 83.00 118 ASP A C 1
ATOM 887 O O . ASP A 1 118 ? 1.004 -14.266 -1.550 1.00 83.00 118 ASP A O 1
ATOM 891 N N . ILE A 1 119 ? 0.891 -13.949 0.661 1.00 78.25 119 ILE A N 1
ATOM 892 C CA . ILE A 1 119 ? -0.535 -14.273 0.809 1.00 78.25 119 ILE A CA 1
ATOM 893 C C . ILE A 1 119 ? -1.214 -13.179 1.627 1.00 78.25 119 ILE A C 1
ATOM 895 O O . ILE A 1 119 ? -0.674 -12.728 2.634 1.00 78.25 119 ILE A O 1
ATOM 899 N N . CYS A 1 120 ? -2.417 -12.785 1.207 1.00 74.75 120 CYS A N 1
ATOM 900 C CA . CYS A 1 120 ? -3.279 -11.892 1.973 1.00 74.75 120 CYS A CA 1
ATOM 901 C C . CYS A 1 120 ? -4.132 -12.646 2.967 1.00 74.75 120 CYS A C 1
ATOM 903 O O . CYS A 1 120 ? -5.279 -12.991 2.691 1.00 74.75 120 CYS A O 1
ATOM 905 N N . SER A 1 121 ? -3.550 -12.873 4.136 1.00 71.06 121 SER A N 1
ATOM 906 C CA . SER A 1 121 ? -4.300 -13.256 5.319 1.00 71.06 121 SER A CA 1
ATOM 907 C C . SER A 1 121 ? -4.741 -12.024 6.096 1.00 71.06 121 SER A C 1
ATOM 909 O O . SER A 1 121 ? -4.061 -10.994 6.112 1.00 71.06 121 SER A O 1
ATOM 911 N N . ALA A 1 122 ? -5.876 -12.159 6.778 1.00 76.50 122 ALA A N 1
ATOM 912 C CA . ALA A 1 122 ? -6.220 -11.236 7.841 1.00 76.50 122 ALA A CA 1
ATOM 913 C C . ALA A 1 122 ? -5.178 -11.320 8.967 1.00 76.50 122 ALA A C 1
ATOM 915 O O . ALA A 1 122 ? -4.460 -12.311 9.133 1.00 76.50 122 ALA A O 1
ATOM 916 N N . GLY A 1 123 ? -5.095 -10.246 9.725 1.00 85.31 123 GLY A N 1
ATOM 917 C CA . GLY A 1 123 ? -4.327 -10.159 10.949 1.00 85.31 123 GLY A CA 1
ATOM 918 C C . GLY A 1 123 ? -5.080 -9.301 11.950 1.00 85.31 123 GLY A C 1
ATOM 919 O O . GLY A 1 123 ? -6.094 -8.667 11.634 1.00 85.31 123 GLY A O 1
ATOM 920 N N . ALA A 1 124 ? -4.607 -9.326 13.186 1.00 90.69 124 ALA A N 1
ATOM 921 C CA . ALA A 1 124 ? -5.210 -8.579 14.269 1.00 90.69 124 ALA A CA 1
ATOM 922 C C . ALA A 1 124 ? -4.902 -7.087 14.113 1.00 90.69 124 ALA A C 1
ATOM 924 O O . ALA A 1 124 ? -3.745 -6.673 14.075 1.00 90.69 124 ALA A O 1
ATOM 925 N N . CYS A 1 125 ? -5.956 -6.283 14.068 1.00 91.31 125 CYS A N 1
ATOM 926 C CA . CYS A 1 125 ? -5.892 -4.840 14.189 1.00 91.31 125 CYS A CA 1
ATOM 927 C C . CYS A 1 125 ? -6.406 -4.416 15.562 1.00 91.31 125 CYS A C 1
ATOM 929 O O . CYS A 1 125 ? -7.546 -4.737 15.908 1.00 91.31 125 CYS A O 1
ATOM 931 N N . CYS A 1 126 ? -5.589 -3.691 16.323 1.00 92.31 126 CYS A N 1
ATOM 932 C CA . CYS A 1 126 ? -5.977 -3.142 17.613 1.00 92.31 126 CYS A CA 1
ATOM 933 C C . CYS A 1 126 ? -6.558 -1.733 17.460 1.00 92.31 126 CYS A C 1
ATOM 935 O O . CYS A 1 126 ? -5.849 -0.790 17.125 1.00 92.31 126 CYS A O 1
ATOM 937 N N . LEU A 1 127 ? -7.847 -1.589 17.762 1.00 87.44 127 LEU A N 1
ATOM 938 C CA . LEU A 1 127 ? -8.581 -0.326 17.812 1.00 87.44 127 LEU A CA 1
ATOM 939 C C . LEU A 1 127 ? -8.903 -0.021 19.278 1.00 87.44 127 LEU A C 1
ATOM 941 O O . LEU A 1 127 ? -9.932 -0.432 19.815 1.00 87.44 127 LEU A O 1
ATOM 945 N N . GLY A 1 128 ? -7.970 0.630 19.973 1.00 82.50 128 GLY A N 1
ATOM 946 C CA . GLY A 1 128 ? -8.054 0.770 21.427 1.00 82.50 128 GLY A CA 1
ATOM 947 C C . GLY A 1 128 ? -7.879 -0.589 22.121 1.00 82.50 128 GLY A C 1
ATOM 948 O O . GLY A 1 128 ? -6.836 -1.230 21.986 1.00 82.50 128 GLY A O 1
ATOM 949 N N . SER A 1 129 ? -8.886 -1.038 22.875 1.00 85.12 129 SER A N 1
ATOM 950 C CA . SER A 1 129 ? -8.916 -2.393 23.458 1.00 85.12 129 SER A CA 1
ATOM 951 C C . SER A 1 129 ? -9.529 -3.452 22.552 1.00 85.12 129 SER A C 1
ATOM 953 O O . SER A 1 129 ? -9.421 -4.639 22.861 1.00 85.12 129 SER A O 1
ATOM 955 N N . ASP A 1 130 ? -10.208 -3.045 21.482 1.00 88.12 130 ASP A N 1
ATOM 956 C CA . ASP A 1 130 ? -10.881 -3.983 20.599 1.00 88.12 130 ASP A CA 1
ATOM 957 C C . ASP A 1 130 ? -9.894 -4.528 19.574 1.00 88.12 130 ASP A C 1
ATOM 959 O O . ASP A 1 130 ? -9.064 -3.803 19.027 1.00 88.12 130 ASP A O 1
ATOM 963 N N . CYS A 1 131 ? -10.001 -5.827 19.307 1.00 91.38 131 CYS 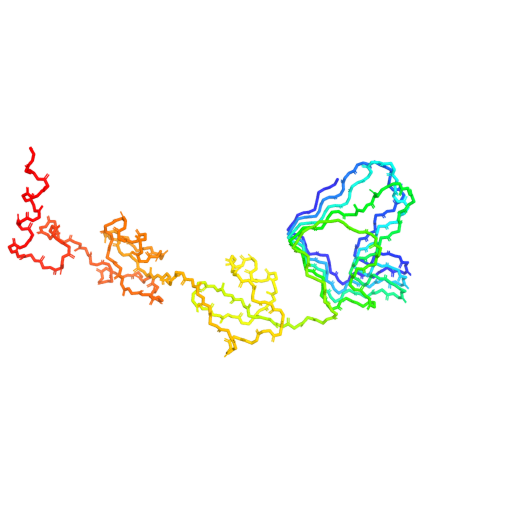A N 1
ATOM 964 C CA . CYS A 1 131 ? -9.270 -6.469 18.229 1.00 91.38 131 CYS A CA 1
ATOM 965 C C . CYS A 1 131 ? -10.231 -6.844 17.110 1.00 91.38 131 CYS A C 1
ATOM 967 O O . CYS A 1 131 ? -11.232 -7.527 17.343 1.00 91.38 131 CYS A O 1
ATOM 969 N N . VAL A 1 132 ? -9.892 -6.462 15.884 1.00 91.12 132 VAL A N 1
ATOM 970 C CA . VAL A 1 132 ? -10.633 -6.856 14.688 1.00 91.12 132 VAL A CA 1
ATOM 971 C C . VAL A 1 132 ? -9.689 -7.550 13.715 1.00 91.12 132 VAL A C 1
ATOM 973 O O . VAL A 1 132 ? -8.608 -7.052 13.420 1.00 91.12 132 VAL A O 1
ATOM 976 N N . GLN A 1 133 ? -10.104 -8.707 13.199 1.00 90.00 133 GLN A N 1
ATOM 977 C CA . GLN A 1 133 ? -9.410 -9.361 12.091 1.00 90.00 133 GLN A CA 1
ATOM 978 C C . GLN A 1 133 ? -9.711 -8.619 10.792 1.00 90.00 133 GLN A C 1
ATOM 980 O O . GLN A 1 133 ? -10.850 -8.634 10.322 1.00 90.00 133 GLN A O 1
ATOM 985 N N . MET A 1 134 ? -8.706 -7.972 10.213 1.00 82.81 134 MET A N 1
ATOM 986 C CA . MET A 1 134 ? -8.836 -7.235 8.952 1.00 82.81 134 MET A CA 1
ATOM 987 C C . MET A 1 134 ? -7.517 -7.239 8.174 1.00 82.81 134 MET A C 1
ATOM 989 O O . MET A 1 134 ? -6.604 -7.971 8.538 1.00 82.81 134 MET A O 1
ATOM 993 N N . SER A 1 135 ? -7.420 -6.499 7.068 1.00 78.62 135 SER A N 1
ATOM 994 C CA . SER A 1 135 ? -6.146 -6.280 6.371 1.00 78.62 135 SER A CA 1
ATOM 995 C C . SER A 1 135 ? -5.304 -5.221 7.093 1.00 78.62 135 SER A C 1
ATOM 997 O O . SER A 1 135 ? -5.841 -4.393 7.827 1.00 78.62 135 SER A O 1
ATOM 999 N N . PHE A 1 136 ? -3.990 -5.208 6.844 1.00 74.44 136 PHE A N 1
ATOM 1000 C CA . PHE A 1 136 ? -3.090 -4.174 7.376 1.00 74.44 136 PHE A CA 1
ATOM 1001 C C . PHE A 1 136 ? -3.572 -2.762 7.030 1.00 74.44 136 PHE A C 1
ATOM 1003 O O . PHE A 1 136 ? -3.678 -1.915 7.904 1.00 74.44 136 PHE A O 1
ATOM 1010 N N . ALA A 1 137 ? -3.928 -2.514 5.774 1.00 68.19 137 ALA A N 1
ATOM 1011 C CA . ALA A 1 137 ? -4.332 -1.178 5.366 1.00 68.19 137 ALA A CA 1
ATOM 1012 C C . ALA A 1 137 ? -5.717 -0.777 5.879 1.00 68.19 137 ALA A C 1
ATOM 1014 O O . ALA A 1 137 ? -5.920 0.383 6.214 1.00 68.19 137 ALA A O 1
ATOM 1015 N N . GLY A 1 138 ? -6.638 -1.737 6.037 1.00 71.56 138 GLY A N 1
ATOM 1016 C CA . GLY A 1 138 ? -7.878 -1.484 6.769 1.00 71.56 138 GLY A CA 1
ATOM 1017 C C . GLY A 1 138 ? -7.602 -1.084 8.221 1.00 71.56 138 GLY A C 1
ATOM 1018 O O . GLY A 1 138 ? -8.320 -0.255 8.773 1.00 71.56 138 GLY A O 1
ATOM 1019 N N . CYS A 1 139 ? -6.537 -1.626 8.822 1.00 83.56 139 CYS A N 1
ATOM 1020 C CA . CYS A 1 139 ? -6.120 -1.249 10.167 1.00 83.56 139 CYS A CA 1
ATOM 1021 C C . CYS A 1 139 ? -5.553 0.171 10.225 1.00 83.56 139 CYS A C 1
ATOM 1023 O O . CYS A 1 139 ? -5.978 0.959 11.066 1.00 83.56 139 CYS A O 1
ATOM 1025 N N . GLU A 1 140 ? -4.655 0.511 9.300 1.00 77.44 140 GLU A N 1
ATOM 1026 C CA . GLU A 1 140 ? -4.078 1.855 9.184 1.00 77.44 140 GLU A CA 1
ATOM 1027 C C . GLU A 1 140 ? -5.156 2.913 8.895 1.00 77.44 140 GLU A C 1
ATOM 1029 O O . GLU A 1 140 ? -5.185 3.959 9.542 1.00 77.44 140 GLU A O 1
ATOM 1034 N N . GLU A 1 141 ? -6.098 2.635 7.985 1.00 69.75 141 GLU A N 1
ATOM 1035 C CA . GLU A 1 141 ? -7.227 3.532 7.691 1.00 69.75 141 GLU A CA 1
ATOM 1036 C C . GLU A 1 141 ? -8.119 3.742 8.923 1.00 69.75 141 GLU A C 1
ATOM 1038 O O . GLU A 1 141 ? -8.590 4.852 9.177 1.00 69.75 141 GLU A O 1
ATOM 1043 N N . ALA A 1 142 ? -8.315 2.693 9.725 1.00 76.75 142 ALA A N 1
ATOM 1044 C CA . ALA A 1 142 ? -9.047 2.768 10.983 1.00 76.75 142 ALA A CA 1
ATOM 1045 C C . ALA A 1 142 ? -8.254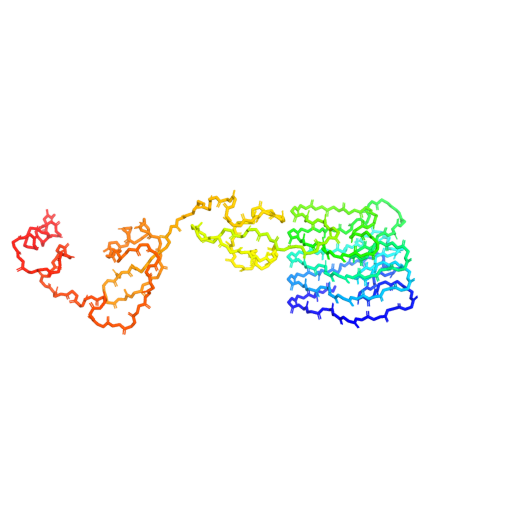 3.458 12.114 1.00 76.75 142 ALA A C 1
ATOM 1047 O O . ALA A 1 142 ? -8.784 3.609 13.216 1.00 76.75 142 ALA A O 1
ATOM 1048 N N . GLY A 1 143 ? -7.007 3.881 11.864 1.00 78.88 143 GLY A N 1
ATOM 1049 C CA . GLY A 1 143 ? -6.118 4.461 12.872 1.00 78.88 143 GLY A CA 1
ATOM 1050 C C . GLY A 1 143 ? -5.718 3.466 13.963 1.00 78.88 143 GLY A C 1
ATOM 1051 O O . GLY A 1 143 ? -5.415 3.872 15.086 1.00 78.88 143 GLY A O 1
ATOM 1052 N N . GLY A 1 144 ? -5.788 2.171 13.658 1.00 84.38 144 GLY A N 1
ATOM 1053 C CA . GLY A 1 144 ? -5.453 1.091 14.570 1.00 84.38 144 GLY A CA 1
ATOM 1054 C C . GLY A 1 144 ? -3.972 0.754 14.584 1.00 84.38 144 GLY A C 1
ATOM 1055 O O . GLY A 1 144 ? -3.210 1.128 13.699 1.00 84.38 144 GLY A O 1
ATOM 1056 N N . GLU A 1 145 ? -3.570 -0.005 15.596 1.00 86.88 145 GLU A N 1
ATOM 1057 C CA . GLU A 1 145 ? -2.232 -0.575 15.683 1.00 86.88 145 GLU A CA 1
ATOM 1058 C C . GLU A 1 145 ? -2.252 -2.003 15.129 1.00 86.88 145 GLU A C 1
ATOM 1060 O O . GLU A 1 145 ? -2.915 -2.898 15.665 1.00 86.88 145 GLU A O 1
ATOM 1065 N N . TRP A 1 146 ? -1.538 -2.226 14.027 1.00 86.88 146 TRP A N 1
ATOM 1066 C CA . TRP A 1 146 ? -1.469 -3.541 13.405 1.00 86.88 146 TRP A CA 1
ATOM 1067 C C . TRP A 1 146 ? -0.571 -4.499 14.191 1.00 86.88 146 TRP A C 1
ATOM 1069 O O . TRP A 1 146 ? 0.629 -4.277 14.343 1.00 86.88 146 TRP A O 1
ATOM 1079 N N . ALA A 1 147 ? -1.131 -5.626 14.624 1.00 84.81 147 ALA A N 1
ATOM 1080 C CA . ALA A 1 147 ? -0.410 -6.630 15.400 1.00 84.81 147 ALA A CA 1
ATOM 1081 C C . ALA A 1 147 ? 0.438 -7.591 14.550 1.00 84.81 147 ALA A C 1
ATOM 1083 O O . ALA A 1 147 ? 1.272 -8.321 15.089 1.00 84.81 147 ALA A O 1
ATOM 1084 N N . GLY A 1 148 ? 0.217 -7.622 13.235 1.00 76.44 148 GLY A N 1
ATOM 1085 C CA . GLY A 1 148 ? 0.882 -8.535 12.309 1.00 76.44 148 GLY A CA 1
ATOM 1086 C C . GLY A 1 148 ? -0.086 -9.446 11.555 1.00 76.44 148 GLY A C 1
ATOM 1087 O O . GLY A 1 148 ? -1.197 -9.732 12.001 1.00 76.44 148 GLY A O 1
ATOM 1088 N N . ILE A 1 149 ? 0.364 -9.926 10.394 1.00 76.75 149 ILE A N 1
ATOM 1089 C CA . ILE A 1 149 ? -0.365 -10.917 9.593 1.00 76.75 149 ILE A CA 1
ATOM 1090 C C . ILE A 1 149 ? -0.465 -12.260 10.331 1.00 76.75 149 ILE A C 1
ATOM 1092 O O . ILE A 1 149 ? 0.451 -12.621 11.070 1.00 76.75 149 ILE A O 1
ATOM 1096 N N . ASP A 1 150 ? -1.573 -12.986 10.141 1.00 78.00 150 ASP A N 1
ATOM 1097 C CA . ASP A 1 150 ? -1.865 -14.287 10.774 1.00 78.00 150 ASP A CA 1
ATOM 1098 C C . ASP A 1 150 ? -1.874 -14.267 12.321 1.00 78.00 150 ASP A C 1
ATOM 1100 O O . ASP A 1 150 ? -1.946 -15.313 12.979 1.00 78.00 150 ASP A O 1
ATOM 1104 N N . VAL A 1 151 ? -1.819 -13.082 12.936 1.00 87.25 151 VAL A N 1
ATOM 1105 C CA . VAL A 1 151 ? -2.061 -12.916 14.368 1.00 87.25 151 VAL A CA 1
ATOM 1106 C C . VAL A 1 151 ? -3.564 -12.915 14.574 1.00 87.25 151 VAL A C 1
ATOM 1108 O O . VAL A 1 151 ? -4.225 -11.935 14.255 1.00 87.25 151 VAL A O 1
ATOM 1111 N N . ASP A 1 152 ? -4.111 -14.008 15.102 1.00 87.44 152 ASP A N 1
ATOM 1112 C CA . ASP A 1 152 ? -5.527 -14.076 15.473 1.00 87.44 152 ASP A CA 1
ATOM 1113 C C . ASP A 1 152 ? -5.831 -13.143 16.653 1.00 87.44 152 ASP A C 1
ATOM 1115 O O . ASP A 1 152 ? -5.044 -13.041 17.597 1.00 87.44 152 ASP A O 1
ATOM 1119 N N . CYS A 1 153 ? -7.020 -12.538 16.662 1.00 89.94 153 CYS A N 1
ATOM 1120 C CA . CYS A 1 153 ? -7.446 -11.664 17.758 1.00 89.94 153 CYS A CA 1
ATOM 1121 C C . CYS A 1 153 ? -7.546 -12.397 19.098 1.00 89.94 153 CYS A C 1
ATOM 1123 O O . CYS A 1 153 ? -7.323 -11.802 20.142 1.00 89.94 153 CYS A O 1
ATOM 1125 N N . ASP A 1 154 ? -7.782 -13.709 19.074 1.00 92.00 154 ASP A N 1
ATOM 1126 C CA . ASP A 1 154 ? -7.807 -14.542 20.280 1.00 92.00 154 ASP A CA 1
ATOM 1127 C C . ASP A 1 154 ? -6.405 -14.782 20.875 1.00 92.00 154 ASP A C 1
ATOM 1129 O O . ASP A 1 154 ? -6.272 -15.311 21.980 1.00 92.00 154 ASP A O 1
ATOM 1133 N N . LYS A 1 155 ? -5.342 -14.440 20.132 1.00 90.56 155 LYS A N 1
ATOM 1134 C CA . LYS A 1 155 ? -3.937 -14.640 20.518 1.00 90.56 155 LYS A CA 1
ATOM 1135 C C . LYS A 1 155 ? -3.242 -13.352 20.954 1.00 90.56 155 LYS A C 1
ATOM 1137 O O . LYS A 1 155 ? -2.089 -13.423 21.380 1.00 90.56 155 LYS A O 1
ATOM 1142 N N . ILE A 1 156 ? -3.912 -12.205 20.866 1.00 89.31 156 ILE A N 1
ATOM 1143 C CA . ILE A 1 156 ? -3.382 -10.913 21.296 1.00 89.31 156 ILE A CA 1
ATOM 1144 C C . ILE A 1 156 ? -4.363 -10.205 22.225 1.00 89.31 156 ILE A C 1
ATOM 1146 O O . ILE A 1 156 ? -5.576 -10.279 22.063 1.00 89.31 156 ILE A O 1
ATOM 1150 N N . THR A 1 157 ? -3.817 -9.484 23.197 1.00 90.25 157 THR A N 1
ATOM 1151 C CA . THR A 1 157 ? -4.581 -8.541 24.008 1.00 90.25 157 THR A CA 1
ATOM 1152 C C . THR A 1 157 ? -4.252 -7.140 23.524 1.00 90.25 157 THR A C 1
ATOM 1154 O O . THR A 1 157 ? -3.136 -6.670 23.743 1.00 90.25 157 THR A O 1
ATOM 1157 N N . CYS A 1 158 ? -5.206 -6.475 22.880 1.00 88.38 158 CYS A N 1
ATOM 1158 C CA . CYS A 1 158 ? -5.050 -5.074 22.516 1.00 88.38 158 CYS A CA 1
ATOM 1159 C C . CYS A 1 158 ? -5.062 -4.207 23.776 1.00 88.38 158 CYS A C 1
ATOM 1161 O O . CYS A 1 158 ? -5.905 -4.367 24.663 1.00 88.38 158 CYS A O 1
ATOM 1163 N N . THR A 1 159 ? -4.091 -3.306 23.872 1.00 78.75 159 THR A N 1
ATOM 1164 C CA . THR A 1 159 ? -3.962 -2.374 24.987 1.00 78.75 159 THR A CA 1
ATOM 1165 C C . THR A 1 159 ? -4.038 -0.964 24.436 1.00 78.75 159 THR A C 1
ATOM 1167 O O . THR A 1 159 ? -3.061 -0.449 23.908 1.00 78.75 159 THR A O 1
ATOM 1170 N N . GLY A 1 160 ? -5.195 -0.337 24.574 1.00 70.81 160 GLY A N 1
ATOM 1171 C CA . GLY A 1 160 ? -5.404 1.052 24.199 1.00 70.81 160 GLY A CA 1
ATOM 1172 C C . GLY A 1 160 ? -6.464 1.683 25.093 1.00 70.81 160 GLY A C 1
ATOM 1173 O O . GLY A 1 160 ? -7.189 0.959 25.788 1.00 70.81 160 GLY A O 1
ATOM 1174 N N . PRO A 1 161 ? -6.528 3.023 25.140 1.00 66.06 161 PRO A N 1
ATOM 1175 C CA . PRO A 1 161 ? -7.531 3.704 25.936 1.00 66.06 161 PRO A CA 1
ATOM 1176 C C . PRO A 1 161 ? -8.915 3.297 25.429 1.00 66.06 161 PRO A C 1
ATOM 1178 O O . PRO A 1 161 ? -9.212 3.394 24.239 1.00 66.06 161 PRO A O 1
ATOM 1181 N N . ILE A 1 162 ? -9.748 2.780 26.331 1.00 70.81 162 ILE A N 1
ATOM 1182 C CA . ILE A 1 162 ? -11.095 2.355 25.963 1.00 70.81 162 ILE A CA 1
ATOM 1183 C C . ILE A 1 162 ? -11.984 3.584 25.995 1.00 70.81 162 ILE A C 1
ATOM 1185 O O . ILE A 1 162 ? -12.401 4.029 27.072 1.00 70.81 162 ILE A O 1
ATOM 1189 N N . GLU A 1 163 ? -12.258 4.126 24.814 1.00 84.12 163 GLU A N 1
ATOM 1190 C CA . GLU A 1 163 ? -13.206 5.217 24.664 1.00 84.12 163 GLU A CA 1
ATOM 1191 C C . GLU A 1 163 ? -14.592 4.805 25.154 1.00 84.12 163 GLU A C 1
ATOM 1193 O O . GLU A 1 163 ? -14.985 3.634 25.198 1.00 84.12 163 GLU A O 1
ATOM 1198 N N . GLY A 1 164 ? -15.351 5.802 25.562 1.00 84.81 164 GLY A N 1
ATOM 1199 C CA . GLY A 1 164 ? -16.731 5.635 25.955 1.00 84.81 164 GLY A CA 1
ATOM 1200 C C . GLY A 1 164 ? -17.444 6.964 25.863 1.00 84.81 164 GLY A C 1
ATOM 1201 O O . GLY A 1 164 ? -16.840 8.019 25.662 1.00 84.81 164 GLY A O 1
ATOM 1202 N N . SER A 1 165 ? -18.757 6.924 26.000 1.00 88.31 165 SER A N 1
ATOM 1203 C CA . SER A 1 165 ? -19.532 8.148 25.982 1.00 88.31 165 SER A CA 1
ATOM 1204 C C . SER A 1 165 ? -19.244 8.994 27.223 1.00 88.31 165 SER A C 1
ATOM 1206 O O . SER A 1 165 ? -19.243 8.522 28.361 1.00 88.31 165 SER A O 1
ATOM 1208 N N . CYS A 1 166 ? -18.996 10.271 26.976 1.00 90.56 166 CYS A N 1
ATOM 1209 C CA . CYS A 1 166 ? -18.771 11.306 27.960 1.00 90.56 166 CYS A CA 1
ATOM 1210 C C . CYS A 1 166 ? -19.832 12.391 27.788 1.00 90.56 166 CYS A C 1
ATOM 1212 O O . CYS A 1 166 ? -19.976 12.974 26.708 1.00 90.56 166 CYS A O 1
ATOM 1214 N N . CYS A 1 167 ? -20.561 12.687 28.859 1.00 89.38 167 CYS A N 1
ATOM 1215 C CA . CYS A 1 167 ? -21.498 13.799 28.888 1.00 89.38 167 CYS A CA 1
ATOM 1216 C C . CYS A 1 167 ? -20.780 15.084 29.321 1.00 89.38 167 CYS A C 1
ATOM 1218 O O . CYS A 1 167 ? -20.372 15.233 30.474 1.00 89.38 167 CYS A O 1
ATOM 1220 N N . LEU A 1 168 ? -20.662 16.032 28.389 1.00 85.81 168 LEU A N 1
ATOM 1221 C CA . LEU A 1 168 ? -20.175 17.394 28.602 1.00 85.81 168 LEU A CA 1
ATOM 1222 C C . LEU A 1 168 ? -21.374 18.342 28.686 1.00 85.81 168 LEU A C 1
ATOM 1224 O O . LEU A 1 168 ? -21.819 18.928 27.693 1.00 85.81 168 LEU A O 1
ATOM 1228 N N . GLY A 1 169 ? -21.962 18.463 29.875 1.00 78.94 169 GLY A N 1
ATOM 1229 C CA . GLY A 1 169 ? -23.234 19.168 30.011 1.00 78.94 169 GLY A CA 1
ATOM 1230 C C . GLY A 1 169 ? -24.367 18.360 29.369 1.00 78.94 169 GLY A C 1
ATOM 1231 O O . GLY A 1 169 ? -24.655 17.235 29.763 1.00 78.94 169 GLY A O 1
ATOM 1232 N N . THR A 1 170 ? -25.002 18.940 28.350 1.00 76.44 170 THR A N 1
ATOM 1233 C CA . THR A 1 170 ? -26.058 18.289 27.553 1.00 76.44 170 THR A CA 1
ATOM 1234 C C . THR A 1 170 ? -25.546 17.594 26.296 1.00 76.44 170 THR A C 1
ATOM 1236 O O . THR A 1 170 ? -26.341 16.991 25.580 1.00 76.44 170 THR A O 1
ATOM 1239 N N . TYR A 1 171 ? -24.259 17.733 25.981 1.00 82.00 171 TYR A N 1
ATOM 1240 C CA . TYR A 1 171 ? -23.654 17.141 24.794 1.00 82.00 171 TYR A CA 1
ATOM 1241 C C . TYR A 1 171 ? -23.017 15.808 25.150 1.00 82.00 171 TYR A C 1
ATOM 1243 O O . TYR A 1 171 ? -22.396 15.683 26.202 1.00 82.00 171 TYR A O 1
ATOM 1251 N N . CYS A 1 172 ? -23.143 14.840 24.252 1.00 86.44 172 CYS A N 1
ATOM 1252 C CA . CYS A 1 172 ? -22.445 13.573 24.355 1.00 86.44 172 CYS A CA 1
ATOM 1253 C C . CYS A 1 172 ? -21.331 13.524 23.312 1.00 86.44 172 CYS A C 1
ATOM 1255 O O . CYS A 1 172 ? -21.580 13.802 22.137 1.00 86.44 172 CYS A O 1
ATOM 1257 N N . VAL A 1 173 ? -20.130 13.148 23.736 1.00 88.94 173 VAL A N 1
ATOM 1258 C CA . VAL A 1 173 ? -18.993 12.849 22.857 1.00 88.94 173 VAL A CA 1
ATOM 1259 C C . VAL A 1 173 ? -18.404 11.491 23.231 1.00 88.94 173 VAL A C 1
ATOM 1261 O O . VAL A 1 173 ? -18.499 11.085 24.385 1.00 88.94 173 VAL A O 1
ATOM 1264 N N . VAL A 1 174 ? -17.827 10.772 22.272 1.00 87.94 174 VAL A N 1
ATOM 1265 C CA . VAL A 1 174 ? -17.067 9.543 22.547 1.00 87.94 174 VAL A CA 1
ATOM 1266 C C . VAL A 1 174 ? -15.602 9.950 22.655 1.00 87.94 174 VAL A C 1
ATOM 1268 O O . VAL A 1 174 ? -15.057 10.469 21.687 1.00 87.94 174 VAL A O 1
ATOM 1271 N N . ILE A 1 175 ? -15.034 9.827 23.854 1.00 88.31 175 ILE A N 1
ATOM 1272 C CA . ILE A 1 175 ? -13.648 10.197 24.187 1.00 88.31 175 ILE A CA 1
ATOM 1273 C C . ILE A 1 175 ? -13.118 9.257 25.277 1.00 88.31 175 ILE A C 1
ATOM 1275 O O . ILE A 1 175 ? -13.864 8.436 25.823 1.00 88.31 175 ILE A O 1
ATOM 1279 N N . THR A 1 176 ? -11.840 9.370 25.627 1.00 89.00 176 THR A N 1
ATOM 1280 C CA . THR A 1 176 ? -11.242 8.567 26.705 1.00 89.00 176 THR A CA 1
ATOM 1281 C C . THR A 1 176 ? -11.745 8.995 28.100 1.00 89.00 176 THR A C 1
ATOM 1283 O O . THR A 1 176 ? -12.171 10.143 28.283 1.00 89.00 176 THR A O 1
ATOM 1286 N N . PRO A 1 177 ? -11.708 8.113 29.123 1.00 86.38 177 PRO A N 1
ATOM 1287 C CA . PRO A 1 177 ? -12.054 8.481 30.500 1.00 86.38 177 PRO A CA 1
ATOM 1288 C C . PRO A 1 177 ? -11.218 9.656 31.027 1.00 86.38 177 PRO A C 1
ATOM 1290 O O . PRO A 1 177 ? -11.737 10.528 31.729 1.00 86.38 177 PRO A O 1
ATOM 1293 N N . GLU A 1 178 ? -9.933 9.694 30.675 1.00 87.88 178 GLU A N 1
ATOM 1294 C CA . GLU A 1 178 ? -8.990 10.738 31.068 1.00 87.88 178 GLU A CA 1
ATOM 1295 C C . GLU A 1 178 ? -9.351 12.093 30.447 1.00 87.88 178 GLU A C 1
ATOM 1297 O O . GLU A 1 178 ? -9.387 13.104 31.152 1.00 87.88 178 GLU A O 1
ATOM 1302 N N . GLU A 1 179 ? -9.678 12.126 29.153 1.00 89.81 179 GLU A N 1
ATOM 1303 C CA . GLU A 1 179 ? -10.143 13.343 28.473 1.00 89.81 179 GLU A CA 1
ATOM 1304 C C . GLU A 1 179 ? -11.508 13.793 28.994 1.00 89.81 179 GLU A C 1
ATOM 1306 O O . GLU A 1 179 ? -11.741 14.988 29.186 1.00 89.81 179 GLU A O 1
ATOM 1311 N N . CYS A 1 180 ? -12.404 12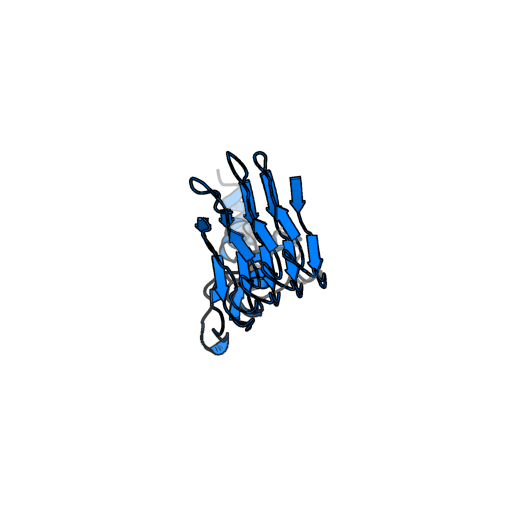.848 29.287 1.00 90.19 180 CYS A N 1
ATOM 1312 C CA . CYS A 1 180 ? -13.693 13.157 29.889 1.00 90.19 180 CYS A CA 1
ATOM 1313 C C . CYS A 1 180 ? -13.521 13.857 31.240 1.00 90.19 180 CYS A C 1
ATOM 1315 O O . CYS A 1 180 ? -14.130 14.900 31.475 1.00 90.19 180 CYS A O 1
ATOM 1317 N N . ALA A 1 181 ? -12.632 13.345 32.094 1.00 89.06 181 ALA A N 1
ATOM 1318 C CA . ALA A 1 181 ? -12.305 13.971 33.370 1.00 89.06 181 ALA A CA 1
ATOM 1319 C C . ALA A 1 181 ? -11.637 15.347 33.199 1.00 89.06 181 ALA A C 1
ATOM 1321 O O . ALA A 1 181 ? -11.960 16.275 33.941 1.00 89.06 181 ALA A O 1
ATOM 1322 N N . LEU A 1 182 ? -10.752 15.506 32.206 1.00 90.31 182 LEU A N 1
ATOM 1323 C CA . LEU A 1 182 ? -10.101 16.785 31.895 1.00 90.31 182 LEU A CA 1
ATOM 1324 C C . LEU A 1 182 ? -11.113 17.877 31.515 1.00 90.31 182 LEU A C 1
ATOM 1326 O O . LEU A 1 182 ? -10.922 19.043 31.852 1.00 90.31 182 LEU A O 1
ATOM 1330 N N . HIS A 1 183 ? -12.200 17.496 30.844 1.00 87.94 183 HIS A N 1
ATOM 1331 C CA . HIS A 1 183 ? -13.295 18.390 30.470 1.00 87.94 183 HIS A CA 1
ATOM 1332 C C . HIS A 1 183 ? -14.411 18.482 31.526 1.00 87.94 183 HIS A C 1
ATOM 1334 O O . HIS A 1 183 ? -15.487 19.011 31.237 1.00 87.94 183 HIS A O 1
ATOM 1340 N N . GLU A 1 184 ? -14.169 17.982 32.744 1.00 86.94 184 GLU A N 1
ATOM 1341 C CA . GLU A 1 184 ? -15.151 17.913 33.837 1.00 86.94 184 GLU A CA 1
ATOM 1342 C C . GLU A 1 184 ? -16.451 17.182 33.435 1.00 86.94 184 GLU A C 1
ATOM 1344 O O . GLU A 1 184 ? -17.538 17.458 33.950 1.00 86.94 184 GLU A O 1
ATOM 1349 N N . GLY A 1 185 ? -16.357 16.272 32.469 1.00 85.38 185 GLY A N 1
ATOM 1350 C CA . GLY A 1 185 ? -17.461 15.482 31.952 1.00 85.38 185 GLY A CA 1
ATOM 1351 C C . GLY A 1 185 ? -17.818 14.292 32.832 1.00 85.38 185 GLY A C 1
ATOM 1352 O O . GLY A 1 185 ? -17.028 13.825 33.652 1.00 85.38 185 GLY A O 1
ATOM 1353 N N . MET A 1 186 ? -19.026 13.768 32.633 1.00 86.12 186 MET A N 1
ATOM 1354 C CA . MET A 1 186 ? -19.461 12.516 33.248 1.00 86.12 186 MET A CA 1
ATOM 1355 C C . MET A 1 186 ? -19.219 11.362 32.278 1.00 86.12 186 MET A C 1
ATOM 1357 O O . MET A 1 186 ? -19.897 11.253 31.255 1.00 86.12 186 MET A O 1
ATOM 1361 N N . PHE A 1 187 ? -18.255 10.501 32.598 1.00 87.25 187 PHE A N 1
ATOM 1362 C CA . PHE A 1 187 ? -17.971 9.314 31.800 1.00 87.25 187 PHE A CA 1
ATOM 1363 C C . PHE A 1 187 ? -19.003 8.226 32.097 1.00 87.25 187 PHE A C 1
ATOM 1365 O O . PHE A 1 187 ? -19.166 7.807 33.243 1.00 87.25 187 PHE A O 1
ATOM 1372 N N . MET A 1 188 ? -19.697 7.759 31.066 1.00 84.44 188 MET A N 1
ATOM 1373 C CA . MET A 1 188 ? -20.800 6.803 31.204 1.00 84.44 188 MET A CA 1
ATOM 1374 C C . MET A 1 188 ? -20.326 5.343 31.182 1.00 84.44 188 MET A C 1
ATOM 1376 O O . MET A 1 188 ? -21.116 4.431 31.427 1.00 84.44 188 MET A O 1
ATOM 1380 N N . GLY A 1 189 ? -19.036 5.120 30.924 1.00 78.88 189 GLY A N 1
ATOM 1381 C CA . GLY A 1 189 ? -18.395 3.809 30.908 1.00 78.88 189 GLY A CA 1
ATOM 1382 C C . GLY A 1 189 ? -17.746 3.495 29.565 1.00 78.88 189 GLY A C 1
ATOM 1383 O O . GLY A 1 189 ? -18.198 3.931 28.508 1.00 78.88 189 GLY A O 1
ATOM 1384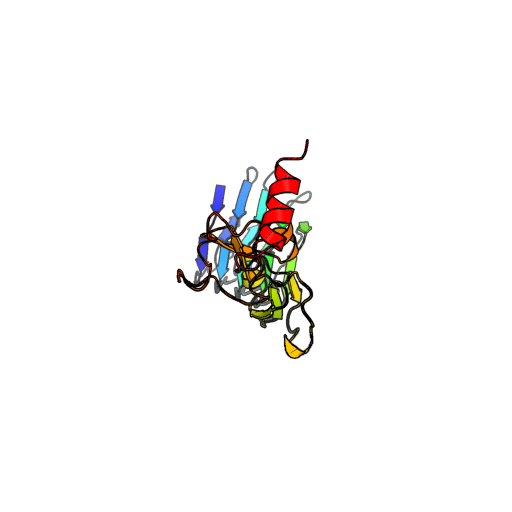 N N . SER A 1 190 ? -16.677 2.713 29.607 1.00 82.06 190 SER A N 1
ATOM 1385 C CA . SER A 1 190 ? -15.940 2.271 28.425 1.00 82.06 190 SER A CA 1
ATOM 1386 C C . SER A 1 190 ? -16.811 1.412 27.501 1.00 82.06 190 SER A C 1
ATOM 1388 O O . SER A 1 190 ? -17.628 0.623 27.976 1.00 82.06 190 SER A O 1
ATOM 1390 N N . GLY A 1 191 ? -16.669 1.588 26.186 1.00 73.19 191 GLY A N 1
ATOM 1391 C CA . GLY A 1 191 ? -17.465 0.900 25.163 1.00 73.19 191 GLY A CA 1
ATOM 1392 C C . GLY A 1 191 ? -18.918 1.384 25.041 1.00 73.19 191 GLY A C 1
ATOM 1393 O O . GLY A 1 191 ? -19.687 0.841 24.248 1.00 73.19 191 GLY A O 1
ATOM 1394 N N . THR A 1 192 ? -19.330 2.395 25.814 1.00 83.56 192 THR A N 1
ATOM 1395 C CA . THR A 1 192 ? -20.663 2.998 25.669 1.00 83.56 192 THR A CA 1
ATOM 1396 C C . THR A 1 192 ? -20.678 3.999 24.514 1.00 83.56 192 THR A C 1
ATOM 1398 O O . THR A 1 192 ? -19.775 4.822 24.387 1.00 83.56 192 THR A O 1
ATOM 1401 N N . LEU A 1 193 ? -21.715 3.959 23.675 1.00 81.81 193 LEU A N 1
ATOM 1402 C CA . LEU A 1 193 ? -21.897 4.912 22.577 1.00 81.81 193 LEU A CA 1
ATOM 1403 C C . LEU A 1 193 ? -22.752 6.097 23.017 1.00 81.81 193 LEU A C 1
ATOM 1405 O O . LEU A 1 193 ? -23.641 5.967 23.860 1.00 81.81 193 LEU A O 1
ATOM 1409 N N . CYS A 1 194 ? -22.531 7.248 22.388 1.00 84.06 194 CYS A N 1
ATOM 1410 C CA . CYS A 1 194 ? -23.446 8.367 22.533 1.00 84.06 194 CYS A CA 1
ATOM 1411 C C . CYS A 1 194 ? -24.798 8.032 21.913 1.00 84.06 194 CYS A C 1
ATOM 1413 O O . CYS A 1 194 ? -24.916 7.868 20.700 1.00 84.06 194 CYS A O 1
ATOM 1415 N N . ILE A 1 195 ? -25.823 7.951 22.755 1.00 74.69 195 ILE A N 1
ATOM 1416 C CA . ILE A 1 195 ? -27.207 7.816 22.314 1.00 74.69 195 ILE A CA 1
ATOM 1417 C C . ILE A 1 195 ? -27.930 9.146 22.490 1.00 74.69 195 ILE A C 1
ATOM 1419 O O . ILE A 1 195 ? -27.769 9.832 23.502 1.00 74.69 195 ILE A O 1
ATOM 1423 N N . ASP A 1 196 ? -28.740 9.510 21.498 1.00 60.19 196 ASP A N 1
ATOM 1424 C CA . ASP A 1 196 ? -29.483 10.767 21.514 1.00 60.19 196 ASP A CA 1
ATOM 1425 C C . ASP A 1 196 ? -30.708 10.628 22.432 1.00 60.19 196 ASP A C 1
ATOM 1427 O O . ASP A 1 196 ? -31.800 10.218 22.033 1.00 60.19 196 ASP A O 1
ATOM 1431 N N . SER A 1 197 ? -30.487 10.864 23.726 1.00 59.38 197 SER A N 1
ATOM 1432 C CA . SER A 1 197 ? -31.520 10.836 24.755 1.00 59.38 197 SER A CA 1
ATOM 1433 C C . SER A 1 197 ? -31.234 11.884 25.822 1.00 59.38 197 SER A C 1
ATOM 1435 O O . SER A 1 197 ? -30.178 11.898 26.452 1.00 59.38 197 SER A O 1
ATOM 1437 N N . THR A 1 198 ? -32.234 12.719 26.109 1.00 58.97 198 THR A N 1
ATOM 1438 C CA . THR A 1 198 ? -32.201 13.695 27.213 1.00 58.97 198 THR A CA 1
ATOM 1439 C C . THR A 1 198 ? -32.142 13.045 28.598 1.00 58.97 198 THR A C 1
ATOM 1441 O O . THR A 1 198 ? -31.975 13.737 29.598 1.00 58.97 198 THR A O 1
ATOM 1444 N N . THR A 1 199 ? -32.346 11.727 28.670 1.00 61.44 199 THR A N 1
ATOM 1445 C CA . THR A 1 199 ? -32.170 10.916 29.880 1.00 61.44 199 THR A CA 1
ATOM 1446 C C . THR A 1 199 ? -30.742 10.378 29.992 1.00 61.44 199 THR A C 1
ATOM 1448 O O . THR A 1 199 ? -30.314 10.050 31.092 1.00 61.44 199 THR A O 1
ATOM 1451 N N . TYR A 1 200 ? -30.020 10.280 28.872 1.00 70.50 200 TYR A N 1
ATOM 1452 C CA . TYR A 1 200 ? -28.686 9.685 28.803 1.00 70.50 200 TYR A CA 1
ATOM 1453 C C . TYR A 1 200 ? -27.583 10.666 29.191 1.00 70.50 200 TYR A C 1
ATOM 1455 O O . TYR A 1 200 ? -26.759 10.335 30.033 1.00 70.50 200 TYR A O 1
ATOM 1463 N N . CYS A 1 201 ? -27.636 11.889 28.659 1.00 76.88 201 CYS A N 1
ATOM 1464 C CA . CYS A 1 201 ? -26.947 13.027 29.258 1.00 76.88 201 CYS A CA 1
ATOM 1465 C C . CYS A 1 201 ? -27.996 13.866 29.989 1.00 76.88 201 CYS A C 1
ATOM 1467 O O . CYS A 1 201 ? -28.732 14.621 29.337 1.00 76.88 201 CYS A O 1
ATOM 1469 N N . PRO A 1 202 ? -28.141 13.693 31.318 1.00 64.94 202 PRO A N 1
ATOM 1470 C CA . PRO A 1 202 ? -29.120 14.448 32.069 1.00 64.94 202 PRO A CA 1
ATOM 1471 C C . PRO A 1 202 ? -28.858 15.936 31.868 1.00 64.94 202 PRO A C 1
ATOM 1473 O O . PRO A 1 202 ? -27.725 16.410 31.955 1.00 64.94 202 PRO A O 1
ATOM 1476 N N . LYS A 1 203 ? -29.923 16.701 31.621 1.00 61.09 203 LYS A N 1
ATOM 1477 C CA . LYS A 1 203 ? -29.842 18.149 31.801 1.00 61.09 203 LYS A CA 1
ATOM 1478 C C . LYS A 1 203 ? -29.491 18.393 33.261 1.00 61.09 203 LYS A C 1
ATOM 1480 O O . LYS A 1 203 ? -30.350 18.199 34.119 1.00 61.09 203 LYS A O 1
ATOM 1485 N N . TYR A 1 204 ? -28.260 18.826 33.519 1.00 62.56 204 TYR A N 1
ATOM 1486 C CA . TYR A 1 204 ? -27.886 19.313 34.836 1.00 62.56 204 TYR A CA 1
ATOM 1487 C C . TYR A 1 204 ? -28.896 20.373 35.252 1.00 62.56 204 TYR A C 1
ATOM 1489 O O . TYR A 1 204 ? -29.177 21.328 34.513 1.00 62.56 204 TYR A O 1
ATOM 1497 N N . SER A 1 205 ? -29.497 20.171 36.421 1.00 61.94 205 SER A N 1
ATOM 1498 C CA . SER A 1 205 ? -30.262 21.242 37.032 1.00 61.94 205 SER A CA 1
ATOM 1499 C C . SER A 1 205 ? -29.286 22.395 37.283 1.00 61.94 205 SER A C 1
ATOM 1501 O O . SER A 1 205 ? -28.142 22.159 37.663 1.00 61.94 205 SER A O 1
ATOM 1503 N N . GLN A 1 206 ? -29.707 23.648 37.099 1.00 65.06 206 GLN A N 1
ATOM 1504 C CA . GLN A 1 206 ? -28.841 24.806 37.386 1.00 65.06 206 GLN A CA 1
ATOM 1505 C C . GLN A 1 206 ? -28.380 24.875 38.859 1.00 65.06 206 GLN A C 1
ATOM 1507 O O . GLN A 1 206 ? -27.575 25.735 39.197 1.00 65.06 206 GLN A O 1
ATOM 1512 N N . ALA A 1 207 ? -28.912 24.005 39.723 1.00 68.00 207 ALA A N 1
ATOM 1513 C CA . ALA A 1 207 ? -28.589 23.896 41.137 1.00 68.00 207 ALA A CA 1
ATOM 1514 C C . ALA A 1 207 ? -27.772 22.636 41.500 1.00 68.00 207 ALA A C 1
ATOM 1516 O O . ALA A 1 207 ? -27.455 22.484 42.672 1.00 68.00 207 ALA A O 1
ATOM 1517 N N . ASP A 1 208 ? -27.448 21.759 40.540 1.00 75.50 208 ASP A N 1
ATOM 1518 C CA . ASP A 1 208 ? -26.593 20.571 40.729 1.00 75.50 208 ASP A CA 1
ATOM 1519 C C . ASP A 1 208 ? -25.145 20.952 40.375 1.00 75.50 208 ASP A C 1
ATOM 1521 O O . ASP A 1 208 ? -24.697 20.835 39.230 1.00 75.50 208 ASP A O 1
ATOM 1525 N N . PHE A 1 209 ? -24.463 21.568 41.340 1.00 73.81 209 PHE A N 1
ATOM 1526 C CA . PHE A 1 209 ? -23.122 22.130 41.177 1.00 73.81 209 PHE A CA 1
ATOM 1527 C C . PHE A 1 209 ? -22.029 21.070 41.290 1.00 73.81 209 PHE A C 1
ATOM 1529 O O . PHE A 1 209 ? -20.947 21.268 40.733 1.00 73.81 209 PHE A O 1
ATOM 1536 N N . ASP A 1 210 ? -22.278 19.970 42.005 1.00 77.94 210 ASP A N 1
ATOM 1537 C CA . ASP A 1 210 ? -21.317 18.875 42.133 1.00 77.94 210 ASP A CA 1
ATOM 1538 C C . ASP A 1 210 ? -21.485 17.784 41.064 1.00 77.94 210 ASP A C 1
ATOM 1540 O O . ASP A 1 210 ? -20.626 16.904 40.950 1.00 77.94 210 ASP A O 1
ATOM 1544 N N . ARG A 1 211 ? -22.521 17.921 40.224 1.00 70.81 211 ARG A N 1
ATOM 1545 C CA . ARG A 1 211 ? -22.849 17.064 39.079 1.00 70.81 211 ARG A CA 1
ATOM 1546 C C . ARG A 1 211 ? -23.130 15.620 39.491 1.00 70.81 211 ARG A C 1
ATOM 1548 O O . ARG A 1 211 ? -22.950 14.709 38.679 1.00 70.81 211 ARG A O 1
ATOM 1555 N N . ASN A 1 212 ? -23.585 15.387 40.725 1.00 73.06 212 ASN A N 1
ATOM 1556 C CA . ASN A 1 212 ? -23.931 14.057 41.229 1.00 73.06 212 ASN A CA 1
ATOM 1557 C C . ASN A 1 212 ? -25.373 13.626 40.878 1.00 73.06 212 ASN A C 1
ATOM 1559 O O . ASN A 1 212 ? -25.815 12.541 41.282 1.00 73.06 212 ASN A O 1
ATOM 1563 N N . ASN A 1 213 ? -26.085 14.443 40.089 1.00 67.06 213 ASN A N 1
ATOM 1564 C CA . ASN A 1 213 ? -27.463 14.233 39.644 1.00 67.06 213 ASN A CA 1
ATOM 1565 C C . ASN A 1 213 ? -28.491 14.273 40.790 1.00 67.06 213 ASN A C 1
ATOM 1567 O O . ASN A 1 213 ? -29.583 13.700 40.699 1.00 67.06 213 ASN A O 1
ATOM 1571 N N . LYS A 1 214 ? -28.141 14.946 41.887 1.00 78.31 214 LYS A N 1
ATOM 1572 C CA . LYS A 1 214 ? -29.025 15.326 42.989 1.00 78.31 214 LYS A CA 1
ATOM 1573 C C . LYS A 1 214 ? -28.894 16.833 43.200 1.00 78.31 214 LYS A C 1
ATOM 1575 O O . LYS A 1 214 ? -28.025 17.481 42.645 1.00 78.31 214 LYS A O 1
ATOM 1580 N N . VAL A 1 215 ? -29.843 17.393 43.941 1.00 79.75 215 VAL A N 1
ATOM 1581 C CA . VAL A 1 215 ? -29.737 18.760 44.457 1.00 79.75 215 VAL A CA 1
ATOM 1582 C C . VAL A 1 215 ? -29.763 18.636 45.971 1.00 79.75 215 VAL A C 1
ATOM 1584 O O . VAL A 1 215 ? -30.834 18.499 46.570 1.00 79.75 215 VAL A O 1
ATOM 1587 N N . ASP A 1 216 ? -28.585 18.582 46.577 1.00 86.25 216 ASP A N 1
ATOM 1588 C CA . ASP A 1 216 ? -28.382 18.417 48.007 1.00 86.25 216 ASP A CA 1
ATOM 1589 C C . ASP A 1 216 ? -27.302 19.370 48.556 1.00 86.25 216 ASP A C 1
ATOM 1591 O O . ASP A 1 216 ? -26.942 20.378 47.950 1.00 86.25 216 ASP A O 1
ATOM 1595 N N . ILE A 1 217 ? -26.866 19.154 49.798 1.00 88.62 217 ILE A N 1
ATOM 1596 C CA . ILE A 1 217 ? -25.940 20.082 50.454 1.00 88.62 217 ILE A CA 1
ATOM 1597 C C . ILE A 1 217 ? -24.534 20.053 49.842 1.00 88.62 217 ILE A C 1
ATOM 1599 O O . ILE A 1 217 ? -23.788 21.018 50.006 1.00 88.62 217 ILE A O 1
ATOM 1603 N N . HIS A 1 218 ? -24.170 18.988 49.127 1.00 82.25 218 HIS A N 1
ATOM 1604 C CA . HIS A 1 218 ? -22.883 18.892 48.450 1.00 82.25 218 HIS A CA 1
ATOM 1605 C C . HIS A 1 218 ? -22.794 19.858 47.259 1.00 82.25 218 HIS A C 1
ATOM 1607 O O . HIS A 1 218 ? -21.736 20.455 47.039 1.00 82.25 218 HIS A O 1
ATOM 1613 N N . ASP A 1 219 ? -23.922 20.160 46.612 1.00 82.06 219 ASP A N 1
ATOM 1614 C CA . ASP A 1 219 ? -24.017 21.213 45.597 1.00 82.06 219 ASP A CA 1
ATOM 1615 C C . ASP A 1 219 ? -23.757 22.598 46.170 1.00 82.06 219 ASP A C 1
ATOM 1617 O O . ASP A 1 219 ? -23.041 23.415 45.590 1.00 82.06 219 ASP A O 1
ATOM 1621 N N . LEU A 1 220 ? -24.294 22.863 47.360 1.00 82.62 220 LEU A N 1
ATOM 1622 C CA . LEU A 1 220 ? -24.067 24.128 48.045 1.00 82.62 220 LEU A CA 1
ATOM 1623 C C . LEU A 1 220 ? -22.587 24.302 48.417 1.00 82.62 220 LEU A C 1
ATOM 1625 O O . LEU A 1 220 ? -22.057 25.409 48.346 1.00 82.62 220 LEU A O 1
ATOM 1629 N N . MET A 1 221 ? -21.902 23.215 48.781 1.00 84.06 221 MET A N 1
ATOM 1630 C CA . MET A 1 221 ? -20.464 23.248 49.057 1.00 84.06 221 MET A CA 1
ATOM 1631 C C . MET A 1 221 ? -19.660 23.571 47.790 1.00 84.06 221 MET A C 1
ATOM 1633 O O . MET A 1 221 ? -18.820 24.468 47.826 1.00 84.06 221 MET A O 1
ATOM 1637 N N . LYS A 1 222 ? -19.978 22.937 46.652 1.00 78.62 222 LYS A N 1
ATOM 1638 C CA . LYS A 1 222 ? -19.349 23.246 45.354 1.00 78.62 222 LYS A CA 1
ATOM 1639 C C . LYS A 1 222 ? -19.637 24.657 44.855 1.00 78.62 222 LYS A C 1
ATOM 1641 O O . LYS A 1 222 ? -18.766 25.285 44.255 1.00 78.62 222 LYS A O 1
ATOM 1646 N N . PHE A 1 223 ? -20.831 25.179 45.121 1.00 74.88 223 PHE A N 1
ATOM 1647 C CA . PHE A 1 223 ? -21.164 26.568 44.824 1.00 74.88 223 PHE A CA 1
ATOM 1648 C C . PHE A 1 223 ? -20.220 27.537 45.551 1.00 74.88 223 PHE A C 1
ATOM 1650 O O . PHE A 1 223 ? -19.705 28.471 44.938 1.00 74.88 223 PHE A O 1
ATOM 1657 N N . PHE A 1 224 ? -19.938 27.304 46.836 1.00 78.81 224 PHE A N 1
ATOM 1658 C CA . PHE A 1 224 ? -19.017 28.153 47.595 1.00 78.81 224 PHE A CA 1
ATOM 1659 C C . PHE A 1 224 ? -17.550 27.988 47.178 1.00 78.81 224 PHE A C 1
ATOM 1661 O O . PHE A 1 224 ? -16.823 28.980 47.200 1.00 78.81 224 PHE A O 1
ATOM 1668 N N . ASP A 1 225 ? -17.131 26.806 46.712 1.00 74.62 225 ASP A N 1
ATOM 1669 C CA . ASP A 1 225 ? -15.790 26.599 46.140 1.00 74.62 225 ASP A CA 1
ATOM 1670 C C . ASP A 1 225 ? -15.549 27.455 44.877 1.00 74.62 225 ASP A C 1
ATOM 1672 O O . ASP A 1 225 ? -14.423 27.872 44.614 1.00 74.62 225 ASP A O 1
ATOM 1676 N N . HIS A 1 226 ? -16.601 27.762 44.106 1.00 63.72 226 HIS A N 1
ATOM 1677 C CA . HIS A 1 226 ? -16.508 28.571 42.882 1.00 63.72 226 HIS A CA 1
ATOM 1678 C C . HIS A 1 226 ? -16.538 30.094 43.134 1.00 63.72 226 HIS A C 1
ATOM 1680 O O . HIS A 1 226 ? -16.090 30.868 42.291 1.00 63.72 226 HIS A O 1
ATOM 1686 N N . TRP A 1 227 ? -17.049 30.535 44.290 1.00 61.38 227 TRP A N 1
ATOM 1687 C CA . TRP A 1 227 ? -17.219 31.955 44.656 1.00 61.38 227 TRP A CA 1
ATOM 1688 C C . TRP A 1 227 ? -16.351 32.395 45.852 1.00 61.38 227 TRP A C 1
ATOM 1690 O O . TRP A 1 227 ? -16.502 33.508 46.351 1.00 61.38 227 TRP A O 1
ATOM 1700 N N . GLY A 1 228 ? -15.461 31.521 46.330 1.00 58.34 228 GLY A N 1
ATOM 1701 C CA . GLY A 1 228 ? -14.651 31.698 47.538 1.00 58.34 228 GLY A CA 1
ATOM 1702 C C . GLY A 1 228 ? -13.259 32.320 47.352 1.00 58.34 228 GLY A C 1
ATOM 1703 O O . GLY A 1 228 ? -12.393 32.053 48.186 1.00 58.34 228 GLY A O 1
ATOM 1704 N N . TYR A 1 229 ? -13.036 33.125 46.304 1.00 50.59 229 TYR A N 1
ATOM 1705 C CA . TYR A 1 229 ? -11.874 34.026 46.180 1.00 50.59 229 TYR A CA 1
ATOM 1706 C C . TYR A 1 229 ? -12.301 35.492 46.273 1.00 50.59 229 TYR A C 1
ATOM 1708 O O . TYR A 1 229 ? -13.225 35.884 45.526 1.00 50.59 229 TYR A O 1
#

Secondary structure (DSSP, 8-state):
-EEES-EEES-EESSS-SSEEEES--S-EEEEES-EEES-EESSB-SSEEEES--TT-EEEEES-EEES-EESSB-SSEEEE--SS--PPEEEEEEEES-BS-SEES--EEEEEEEESS---EEEEETTEEEEE-HHHHHHTT-EEEEET--GGG----S---EEEEETTEEEEE-HHHHHHTT-EEEEET------TTTTT---TT-SS-SSS-SHHHHHHHHHHH--

Radius of gyration: 26.27 Å; chains: 1; bounding box: 55×49×73 Å

Sequence (229 aa):
MKIDDTLIAENRSRNDGGGLLATDARTGTIKLKNCQIVDNISGWRGGGVSQRWCSESFQFIFRDCEFLNNIAGAGGGGLHVESFGPPIAPRIDDSLFCGNMPEPIVGDWEGENVLAVDICSAGACCLGSDCVQMSFAGCEEAGGEWAGIDVDCDKITCTGPIEGSCCLGTYCVVITPEECALHEGMFMGSGTLCIDSTTYCPKYSQADFDRNNKVDIHDLMKFFDHWGY

Foldseek 3Di:
DEAELEEQDDAEEAAEAQREEAELAAADEYEYELYEQEHGEHNAYALRYEYEAYHHHYEYEYYLYEQYQGEHNHYQSHYEYYYDDDDNAYEYELYEQALGPPFNYYDDHHYDNYHGYNHFAWFWWADAQDTDGDGSSVSVVSVTDTPDGPHDPVNDGRHGFQWEWWQLQQDIDTDGPVVSVVSVTDGPDGPYDDDPDCVSNPNPDPQQQVPPPDNDVVSVVSVCVVVVD

pLDDT: mean 86.64, std 10.73, range [50.59, 98.62]